Protein AF-A0A7Z7IKU0-F1 (afdb_monomer)

Foldseek 3Di:
DDDDDDDDDPPDPDDPPVVLVVCVVLQFFPDPPVVVVVQVVQAWLDKDTQWWKWKKWAWDDVPDHHNIDIDIFTYMWIDGLFWTWIWTGPDHPDTHGLDTGTPPDDQDAFWKWFQDQQGIKIKGQLCRQPVRIGGIIIMGGGDGDDVVSVVSHPDGMGHDRDHNVSVCVSVPHDDDDDD

Nearest PDB structures (foldseek):
  8j07-assembly1_3I  TM=2.594E-01  e=7.778E-01  Homo sapiens
  4ui9-assembly1_A  TM=3.344E-01  e=2.892E+00  Homo sapiens
  5a31-assembly1_A  TM=4.017E-01  e=2.892E+00  Homo sapiens
  8otz-assembly1_Y  TM=2.713E-01  e=2.083E+00  Bos taurus

Solvent-accessible surface area (backbone atoms only — not comparable to full-atom values): 10148 Å² total; per-residue (Å²): 135,88,79,91,88,84,81,80,84,77,76,80,90,74,76,72,65,64,64,47,56,62,30,58,78,64,49,37,16,57,71,53,68,70,62,47,63,64,39,55,84,48,42,70,69,42,81,43,58,55,24,45,25,46,36,37,39,30,35,37,42,87,97,49,74,37,96,65,45,78,46,82,42,27,11,26,42,36,34,36,77,48,32,43,38,33,33,46,24,90,51,67,91,47,65,44,79,70,40,79,46,49,75,84,53,76,77,40,55,52,33,40,37,41,56,47,58,63,21,40,41,34,40,27,49,41,38,68,53,35,82,81,26,40,45,41,40,37,38,35,37,52,40,84,42,57,66,73,48,68,69,66,46,96,65,50,68,46,30,41,70,63,60,58,51,57,58,34,49,74,78,66,40,93,53,81,76,85,131

Organism: NCBI:txid627089

Sequence (179 aa):
MLEQSGSPLRRGRYCAGMAVILRRILGIGKLPADMRAELEPEGILHLAEFVPVTFRFSGSVPGMAAKGNIRSYVGALVLTSQRVLGTLSTVPKVAGRAIDKRWDEPDEGPVKADLSASGLAVEVDVSQVDPGFSGRLSMHYKTAIPEAVLTTVPRRSLLLTVPREWVLRAVGVPAPRPA

Secondary structure (DSSP, 8-state):
--------------SSHHHHHHHHHTTTTPPPHHHHHHHSTT-EEEEEEEEEEEEEEEEEETTEEEEEEEEEEEEEEEEESSEEEEEEEEETTEEEEEEEEETTS---SSEEEEEETTEEEEEEEGGGT-TT-EEEEEEEEE-PPPHHHHHHSS-SEEEE---HHHHHHHHT---PPP-

Radius of gyration: 18.3 Å; Cα contacts (8 Å, |Δi|>4): 346; chains: 1; bounding box: 64×39×51 Å

Structure (mmCIF, N/CA/C/O backbone):
data_AF-A0A7Z7IKU0-F1
#
_entry.id   AF-A0A7Z7IKU0-F1
#
loop_
_atom_site.group_PDB
_atom_site.id
_atom_site.type_symbol
_atom_site.label_atom_id
_atom_site.label_alt_id
_atom_site.label_comp_id
_atom_sit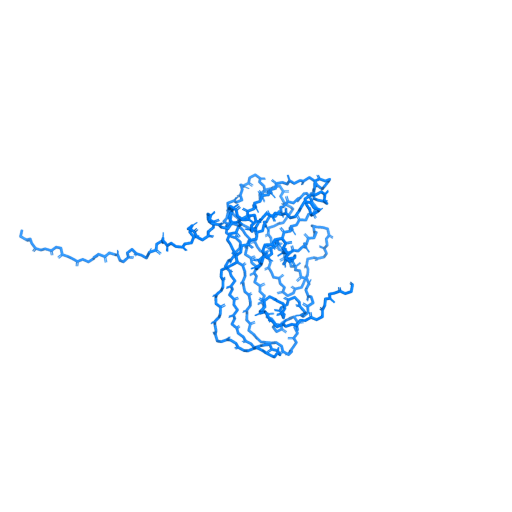e.label_asym_id
_atom_site.label_entity_id
_atom_site.label_seq_id
_atom_site.pdbx_PDB_ins_code
_atom_site.Cartn_x
_atom_site.Cartn_y
_atom_site.Cartn_z
_atom_site.occupancy
_atom_site.B_iso_or_equiv
_atom_site.auth_seq_id
_atom_site.auth_comp_id
_atom_site.auth_asym_id
_atom_site.auth_atom_id
_atom_site.pdbx_PDB_model_num
ATOM 1 N N . MET A 1 1 ? -46.640 -21.701 -30.409 1.00 37.16 1 MET A N 1
ATOM 2 C CA . MET A 1 1 ? -45.693 -22.177 -31.439 1.00 37.16 1 MET A CA 1
ATOM 3 C C . MET A 1 1 ? -44.502 -21.223 -31.366 1.00 37.16 1 MET A C 1
ATOM 5 O O . MET A 1 1 ? -44.712 -20.058 -31.658 1.00 37.16 1 MET A O 1
ATOM 9 N N . LEU A 1 2 ? -43.518 -21.541 -30.504 1.00 36.47 2 LEU A N 1
ATOM 10 C CA . LEU A 1 2 ? -42.149 -22.000 -30.869 1.00 36.47 2 LEU A CA 1
ATOM 11 C C . LEU A 1 2 ? -41.332 -20.836 -31.479 1.00 36.47 2 LEU A C 1
ATOM 13 O O . LEU A 1 2 ? -41.803 -20.256 -32.441 1.00 36.47 2 LEU A O 1
ATOM 17 N N . GLU A 1 3 ? -40.160 -20.378 -31.028 1.00 33.25 3 GLU A N 1
ATOM 18 C CA . GLU A 1 3 ? -39.129 -20.751 -30.039 1.00 33.25 3 GLU A CA 1
ATOM 19 C C . GLU A 1 3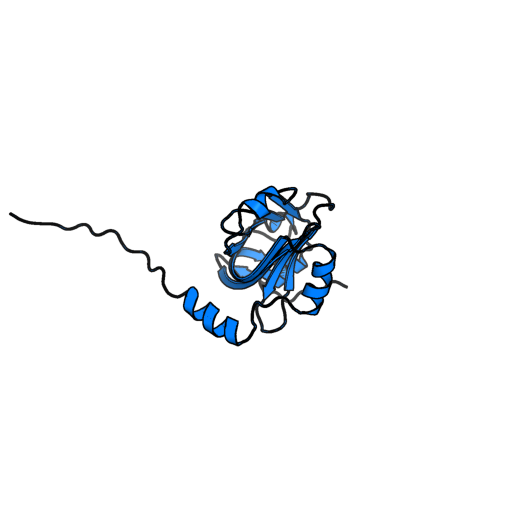 ? -38.330 -19.462 -29.724 1.00 33.25 3 GLU A C 1
ATOM 21 O O . GLU A 1 3 ? -38.155 -18.613 -30.592 1.00 33.25 3 GLU A O 1
ATOM 26 N N . GLN A 1 4 ? -38.028 -19.140 -28.464 1.00 40.84 4 GLN A N 1
ATOM 27 C CA . GLN A 1 4 ? -36.700 -19.265 -27.827 1.00 40.84 4 GLN A CA 1
ATOM 28 C C . GLN A 1 4 ? -35.462 -19.159 -28.743 1.00 40.84 4 GLN A C 1
ATOM 30 O O . GLN A 1 4 ? -35.256 -20.006 -29.598 1.00 40.84 4 GLN A O 1
ATOM 35 N N . SER A 1 5 ? -34.554 -18.217 -28.450 1.00 36.66 5 SER A N 1
ATOM 36 C CA . SER A 1 5 ? -33.160 -18.514 -28.047 1.00 36.66 5 SER A CA 1
ATOM 37 C C . SER A 1 5 ? -32.298 -17.243 -28.071 1.00 36.66 5 SER A C 1
ATOM 39 O O . SER A 1 5 ? -32.208 -16.550 -29.079 1.00 36.66 5 SER A O 1
ATOM 41 N N . GLY A 1 6 ? -31.656 -16.932 -26.944 1.00 31.70 6 GLY A N 1
ATOM 42 C CA . GLY A 1 6 ? -30.783 -15.765 -26.798 1.00 31.70 6 GLY A CA 1
ATOM 43 C C . GLY A 1 6 ? -30.192 -15.646 -25.396 1.00 31.70 6 GLY A C 1
ATOM 44 O O . GLY A 1 6 ? -30.344 -14.628 -24.730 1.00 31.70 6 GLY A O 1
ATOM 45 N N . SER A 1 7 ? -29.584 -16.732 -24.920 1.00 38.12 7 SER A N 1
ATOM 46 C CA . SER A 1 7 ? -28.944 -16.877 -23.609 1.00 38.12 7 SER A CA 1
ATOM 47 C C . SER A 1 7 ? -27.893 -15.790 -23.316 1.00 38.12 7 SER A C 1
ATOM 49 O O . SER A 1 7 ? -26.980 -15.603 -24.122 1.00 38.12 7 SER A O 1
ATOM 51 N N . PRO A 1 8 ? -27.900 -15.140 -22.136 1.00 37.41 8 PRO A N 1
ATOM 52 C CA . PRO A 1 8 ? -26.772 -14.327 -21.706 1.00 37.41 8 PRO A CA 1
ATOM 53 C C . PRO A 1 8 ? -25.637 -15.221 -21.190 1.00 37.41 8 PRO A C 1
ATOM 55 O O . PRO A 1 8 ? -25.796 -16.009 -20.253 1.00 37.41 8 PRO A O 1
ATOM 58 N N . LEU A 1 9 ? -24.466 -15.065 -21.811 1.00 39.09 9 LEU A N 1
ATOM 59 C CA . LEU A 1 9 ? -23.183 -15.623 -21.389 1.00 39.09 9 LEU A CA 1
ATOM 60 C C . LEU A 1 9 ? -22.934 -15.360 -19.895 1.00 39.09 9 LEU A C 1
ATOM 62 O O . LEU A 1 9 ? -22.520 -14.275 -19.481 1.00 39.09 9 LEU A O 1
ATOM 66 N N . ARG A 1 10 ? -23.129 -16.402 -19.080 1.00 36.59 10 ARG A N 1
ATOM 67 C CA . ARG A 1 10 ? -22.587 -16.505 -17.724 1.00 36.59 10 ARG A CA 1
ATOM 68 C C . ARG A 1 10 ? -21.061 -16.474 -17.813 1.00 36.59 10 ARG A C 1
ATOM 70 O O . ARG A 1 10 ? -20.423 -17.492 -18.067 1.00 36.59 10 ARG A O 1
ATOM 77 N N . ARG A 1 11 ? -20.459 -15.303 -17.584 1.00 40.25 11 ARG A N 1
ATOM 78 C CA . ARG A 1 11 ? -19.017 -15.182 -17.333 1.00 40.25 11 ARG A CA 1
ATOM 79 C C . ARG A 1 11 ? -18.679 -15.974 -16.071 1.00 40.25 11 ARG A C 1
ATOM 81 O O . ARG A 1 11 ? -19.115 -15.628 -14.974 1.00 40.25 11 ARG A O 1
ATOM 88 N N . GLY A 1 12 ? -17.925 -17.053 -16.271 1.00 34.03 12 GLY A N 1
ATOM 89 C CA . GLY A 1 12 ? -17.459 -17.978 -15.250 1.00 34.03 12 GLY A CA 1
ATOM 90 C C . GLY A 1 12 ? -16.826 -17.253 -14.070 1.00 34.03 12 GLY A C 1
ATOM 91 O O . GLY A 1 12 ? -15.745 -16.680 -14.159 1.00 34.03 12 GLY A O 1
ATOM 92 N N . ARG A 1 13 ? -17.532 -17.310 -12.945 1.00 46.91 13 ARG A N 1
ATOM 93 C CA . ARG A 1 13 ? -17.092 -16.878 -11.625 1.00 46.91 13 ARG A CA 1
ATOM 94 C C . ARG A 1 13 ? -16.541 -18.098 -10.887 1.00 46.91 13 ARG A C 1
ATOM 96 O O . ARG A 1 13 ? -17.054 -18.466 -9.844 1.00 46.91 13 ARG A O 1
ATOM 103 N N . TYR A 1 14 ? -15.544 -18.773 -11.456 1.00 45.03 14 TYR A N 1
ATOM 104 C CA . TYR A 1 14 ? -14.947 -19.966 -10.852 1.00 45.03 14 TYR A CA 1
ATOM 105 C C . TYR A 1 14 ? -13.425 -19.942 -11.056 1.00 45.03 14 TYR A C 1
ATOM 107 O O . TYR A 1 14 ? -12.949 -19.512 -12.100 1.00 45.03 14 TYR A O 1
ATOM 115 N N . CYS A 1 15 ? -12.691 -20.359 -10.016 1.00 36.62 15 CYS A N 1
ATOM 116 C CA . CYS A 1 15 ? -11.222 -20.436 -9.878 1.00 36.62 15 CYS A CA 1
ATOM 117 C C . CYS A 1 15 ? -10.434 -19.261 -9.256 1.00 36.62 15 CYS A C 1
ATOM 119 O O . CYS A 1 15 ? -9.210 -19.321 -9.244 1.00 36.62 15 CYS A O 1
ATOM 121 N N . ALA A 1 16 ? -11.063 -18.272 -8.609 1.00 43.62 16 ALA A N 1
ATOM 122 C CA . ALA A 1 16 ? -10.335 -17.433 -7.633 1.00 43.62 16 ALA A CA 1
ATOM 123 C C . ALA A 1 16 ? -10.371 -18.017 -6.202 1.00 43.62 16 ALA A C 1
ATOM 125 O O . ALA A 1 16 ? -9.417 -17.865 -5.447 1.00 43.62 16 ALA A O 1
ATOM 126 N N . GLY A 1 17 ? -11.447 -18.725 -5.830 1.00 42.38 17 GLY A N 1
ATOM 127 C CA . GLY A 1 17 ? -11.655 -19.223 -4.461 1.00 42.38 17 GLY A CA 1
ATOM 128 C C . GLY A 1 17 ? -10.802 -20.439 -4.070 1.00 42.38 17 GLY A C 1
ATOM 129 O O . GLY A 1 17 ? -10.286 -20.489 -2.958 1.00 42.38 17 GLY A O 1
ATOM 130 N N . MET A 1 18 ? -10.587 -21.397 -4.979 1.00 40.03 18 MET A N 1
ATOM 131 C CA . MET A 1 18 ? -9.836 -22.632 -4.673 1.00 40.03 18 MET A CA 1
ATOM 132 C C . MET A 1 18 ? -8.345 -22.374 -4.399 1.00 40.03 18 MET A C 1
ATOM 134 O O . MET A 1 18 ? -7.769 -22.982 -3.500 1.00 40.03 18 MET A O 1
ATOM 138 N N . ALA A 1 19 ? -7.731 -21.418 -5.106 1.00 49.03 19 ALA A N 1
ATOM 139 C CA . ALA A 1 19 ? -6.335 -21.038 -4.879 1.00 49.03 19 ALA A CA 1
ATOM 140 C C . ALA A 1 19 ? -6.117 -20.353 -3.516 1.00 49.03 19 ALA A C 1
ATOM 142 O O . ALA A 1 19 ? -5.032 -20.447 -2.949 1.00 49.03 19 ALA A O 1
ATOM 143 N N . VAL A 1 20 ? -7.141 -19.688 -2.968 1.00 49.44 20 VAL A N 1
ATOM 144 C CA . VAL A 1 20 ? -7.077 -19.028 -1.652 1.00 49.44 20 VAL A CA 1
ATOM 145 C C . VAL A 1 20 ? -7.209 -20.048 -0.518 1.00 49.44 20 VAL A C 1
ATOM 147 O O . VAL A 1 20 ? -6.509 -19.930 0.483 1.00 49.44 20 VAL A O 1
ATOM 150 N N . ILE A 1 21 ? -8.028 -21.092 -0.683 1.00 51.28 21 ILE A N 1
ATOM 151 C CA . ILE A 1 21 ? -8.231 -22.129 0.345 1.00 51.28 21 ILE A CA 1
ATOM 152 C C . ILE A 1 21 ? -6.945 -22.941 0.585 1.00 51.28 21 ILE A C 1
ATOM 154 O O . ILE A 1 21 ? -6.555 -23.125 1.736 1.00 51.28 21 ILE A O 1
ATOM 158 N N . LEU A 1 22 ? -6.223 -23.341 -0.472 1.00 49.94 22 LEU A N 1
ATOM 159 C CA . LEU A 1 22 ? -4.949 -24.068 -0.329 1.00 49.94 22 LEU A CA 1
ATOM 160 C C . LEU A 1 22 ? -3.849 -23.194 0.314 1.00 49.94 22 LEU A C 1
ATOM 162 O O . LEU A 1 22 ? -3.057 -23.662 1.127 1.00 49.94 22 LEU A O 1
ATOM 166 N N . ARG A 1 23 ? -3.825 -21.894 -0.010 1.00 51.50 23 ARG A N 1
ATOM 167 C CA . ARG A 1 23 ? -2.856 -20.916 0.523 1.00 51.50 23 ARG A CA 1
ATOM 168 C C . ARG A 1 23 ? -3.135 -20.525 1.976 1.00 51.50 23 ARG A C 1
ATOM 170 O O . ARG A 1 23 ? -2.194 -20.281 2.729 1.00 51.50 23 ARG A O 1
ATOM 177 N N . ARG A 1 24 ? -4.408 -20.538 2.381 1.00 50.00 24 ARG A N 1
ATOM 178 C CA . ARG A 1 24 ? -4.863 -20.323 3.760 1.00 50.00 24 ARG A CA 1
ATOM 179 C C . ARG A 1 24 ? -4.418 -21.439 4.708 1.00 50.00 24 ARG A C 1
ATOM 181 O O . ARG A 1 24 ? -4.072 -21.147 5.846 1.00 50.00 24 ARG A O 1
ATOM 188 N N . ILE A 1 25 ? -4.321 -22.678 4.218 1.00 50.62 25 ILE A N 1
ATOM 189 C CA . ILE A 1 25 ? -3.756 -23.815 4.969 1.00 50.62 25 ILE A CA 1
ATOM 190 C C . ILE A 1 25 ? -2.228 -23.671 5.148 1.00 50.62 25 ILE A C 1
ATOM 192 O O . ILE A 1 25 ? -1.686 -24.094 6.162 1.00 50.62 25 ILE A O 1
ATOM 196 N N . LEU A 1 26 ? -1.536 -23.003 4.217 1.00 48.62 26 LEU A N 1
ATOM 197 C CA . LEU A 1 26 ? -0.081 -22.769 4.259 1.00 48.62 26 LEU A CA 1
ATOM 198 C C . LEU A 1 26 ? 0.335 -21.439 4.926 1.00 48.62 26 LEU A C 1
ATOM 200 O O . LEU A 1 26 ? 1.520 -21.108 4.948 1.00 48.62 26 LEU A O 1
ATOM 204 N N . GLY A 1 27 ? -0.612 -20.647 5.445 1.00 53.41 27 GLY A N 1
ATOM 205 C CA . GLY A 1 27 ? -0.329 -19.348 6.076 1.00 53.41 27 GLY A CA 1
ATOM 206 C C . GLY A 1 27 ? 0.120 -18.238 5.110 1.00 53.41 27 GLY A C 1
ATOM 207 O O . GLY A 1 27 ? 0.630 -17.208 5.546 1.00 53.41 27 GLY A O 1
ATOM 208 N N . ILE A 1 28 ? -0.061 -18.418 3.799 1.00 51.84 28 ILE A N 1
ATOM 209 C CA . ILE A 1 28 ? 0.346 -17.453 2.767 1.00 51.84 28 ILE A CA 1
ATOM 210 C C . ILE A 1 28 ? -0.722 -16.360 2.663 1.00 51.84 28 ILE A C 1
ATOM 212 O O . ILE A 1 28 ? -1.787 -16.602 2.100 1.00 51.84 28 ILE A O 1
ATOM 216 N N . GLY A 1 29 ? -0.436 -15.168 3.193 1.00 51.22 29 GLY A N 1
ATOM 217 C CA . GLY A 1 29 ? -1.395 -14.059 3.306 1.00 51.22 29 GLY A CA 1
ATOM 218 C C . GLY A 1 29 ? -1.772 -13.695 4.743 1.00 51.22 29 GLY A C 1
ATOM 219 O O . GLY A 1 29 ? -2.552 -12.765 4.937 1.00 51.22 29 GLY A O 1
ATOM 220 N N . LYS A 1 30 ? -1.219 -14.408 5.734 1.00 62.38 30 LYS A N 1
ATOM 221 C CA . LYS A 1 30 ? -1.271 -14.014 7.142 1.00 62.38 30 LYS A CA 1
ATOM 222 C C . LYS A 1 30 ? -0.326 -12.834 7.371 1.00 62.38 30 LYS A C 1
ATOM 224 O O . LYS A 1 30 ? 0.793 -12.837 6.851 1.00 62.38 30 LYS A O 1
ATOM 229 N N . LEU A 1 31 ? -0.757 -11.846 8.144 1.00 60.81 31 LEU A N 1
ATOM 230 C CA . LEU A 1 31 ? 0.118 -10.776 8.597 1.00 60.81 31 LEU A CA 1
ATOM 231 C C . LEU A 1 31 ? 1.199 -11.387 9.517 1.00 60.81 31 LEU A C 1
ATOM 233 O O . LEU A 1 31 ? 0.850 -12.135 10.438 1.00 60.81 31 LEU A O 1
ATOM 237 N N . PRO A 1 32 ? 2.502 -11.128 9.283 1.00 69.81 32 PRO A N 1
ATOM 238 C CA . PRO A 1 32 ? 3.561 -11.598 10.174 1.00 69.81 32 PRO A CA 1
ATOM 239 C C . PRO A 1 32 ? 3.321 -11.140 11.618 1.00 69.81 32 PRO A C 1
ATOM 241 O O . PRO A 1 32 ? 2.857 -10.021 11.834 1.00 69.81 32 PRO A O 1
ATOM 244 N N . ALA A 1 33 ? 3.641 -11.990 12.601 1.00 70.44 33 ALA A N 1
ATOM 245 C CA . ALA A 1 33 ? 3.379 -11.706 14.016 1.00 70.44 33 ALA A CA 1
ATOM 246 C C . ALA A 1 33 ? 4.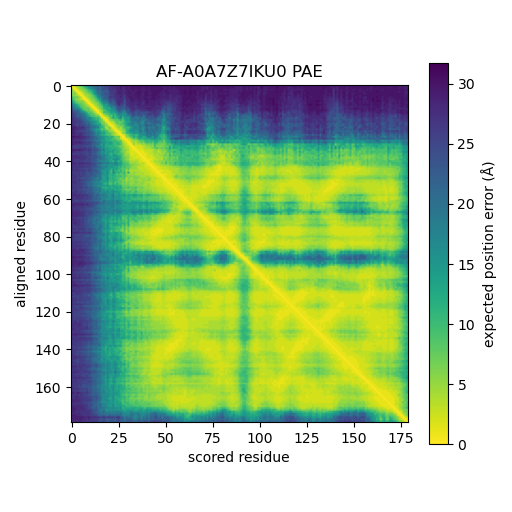040 -10.398 14.479 1.00 70.44 33 ALA A C 1
ATOM 248 O O . ALA A 1 33 ? 3.405 -9.615 15.176 1.00 70.44 33 ALA A O 1
ATOM 249 N N . ASP A 1 34 ? 5.251 -10.118 13.999 1.00 69.88 34 ASP A N 1
ATOM 250 C CA . ASP A 1 34 ? 5.985 -8.894 14.329 1.00 69.88 34 ASP A CA 1
ATOM 251 C C . ASP A 1 34 ? 5.273 -7.640 13.793 1.00 69.88 34 ASP A C 1
ATOM 253 O O . ASP A 1 34 ? 5.122 -6.654 14.506 1.00 69.88 34 ASP A O 1
ATOM 257 N N . MET A 1 35 ? 4.737 -7.701 12.563 1.00 74.75 35 MET A N 1
ATOM 258 C CA . MET A 1 35 ? 3.931 -6.606 11.999 1.00 74.75 35 MET A CA 1
ATOM 259 C C . MET A 1 35 ? 2.601 -6.450 12.735 1.00 74.75 35 MET A C 1
ATOM 261 O O . MET A 1 35 ? 2.104 -5.340 12.874 1.00 74.75 35 MET A O 1
ATOM 265 N N . ARG A 1 36 ? 2.003 -7.548 13.209 1.00 72.38 36 ARG A N 1
ATOM 266 C CA . ARG A 1 36 ? 0.784 -7.479 14.018 1.00 72.38 36 ARG A CA 1
ATOM 267 C C . ARG A 1 36 ? 1.050 -6.793 15.358 1.00 72.38 36 ARG A C 1
ATOM 269 O O . ARG A 1 36 ? 0.279 -5.914 15.722 1.00 72.38 36 ARG A O 1
ATOM 276 N N . ALA A 1 37 ? 2.140 -7.150 16.033 1.00 76.62 37 ALA A N 1
ATOM 2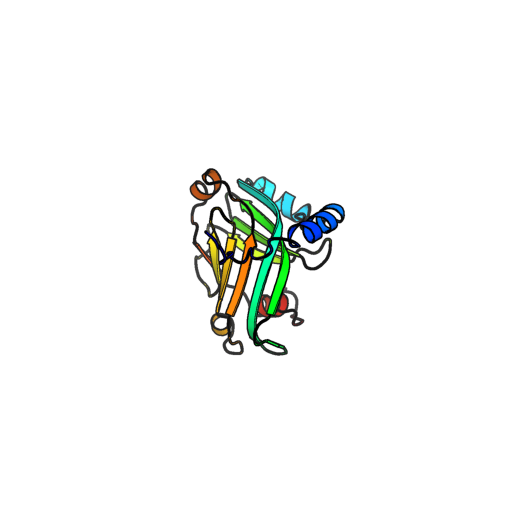77 C CA . ALA A 1 37 ? 2.536 -6.547 17.303 1.00 76.62 37 ALA A CA 1
ATOM 278 C C . ALA A 1 37 ? 2.841 -5.043 17.172 1.00 76.62 37 ALA A C 1
ATOM 280 O O . ALA A 1 37 ? 2.584 -4.290 18.103 1.00 76.62 37 ALA A O 1
ATOM 281 N N . GLU A 1 38 ? 3.332 -4.592 16.012 1.00 77.31 38 GLU A N 1
ATOM 282 C CA . GLU A 1 38 ? 3.517 -3.165 15.701 1.00 77.31 38 GLU A CA 1
ATOM 283 C C . GLU A 1 38 ? 2.177 -2.417 15.561 1.00 77.31 38 GLU A C 1
ATOM 285 O O . GLU A 1 38 ? 2.067 -1.264 15.965 1.00 77.31 38 GLU A O 1
ATOM 290 N N . LEU A 1 39 ? 1.144 -3.074 15.020 1.00 81.75 39 LEU A N 1
ATOM 291 C CA . LEU A 1 39 ? -0.165 -2.470 14.729 1.00 81.75 39 LEU A CA 1
ATOM 292 C C . LEU A 1 39 ? -1.157 -2.552 15.896 1.00 81.75 39 LEU A C 1
ATOM 294 O O . LEU A 1 39 ? -2.075 -1.740 15.977 1.00 81.75 39 LEU A O 1
ATOM 298 N N . GLU A 1 40 ? -1.010 -3.530 16.790 1.00 78.31 40 GLU A N 1
ATOM 299 C CA . GLU A 1 40 ? -1.850 -3.666 17.985 1.00 78.31 40 GLU A CA 1
ATOM 300 C C . GLU A 1 40 ? -1.887 -2.404 18.870 1.00 78.31 40 GLU A C 1
ATOM 302 O O . GLU A 1 40 ? -2.999 -1.975 19.194 1.00 78.31 40 GLU A O 1
ATOM 307 N N . PRO A 1 41 ? -0.759 -1.745 19.212 1.00 83.88 41 PRO A N 1
ATOM 308 C CA . PRO A 1 41 ? -0.794 -0.502 19.986 1.00 83.88 41 PRO A CA 1
ATOM 309 C C . PRO A 1 41 ? -1.400 0.682 19.217 1.00 83.88 41 PRO A C 1
ATOM 311 O O . PRO A 1 41 ? -1.858 1.636 19.839 1.00 83.88 41 PRO A O 1
ATOM 314 N N . GLU A 1 42 ? -1.451 0.633 17.882 1.00 83.38 42 GLU A N 1
ATOM 315 C CA . GLU A 1 42 ? -2.087 1.672 17.060 1.00 83.38 42 GLU A CA 1
ATOM 316 C C . GLU A 1 42 ? -3.619 1.563 17.038 1.00 83.38 42 GLU A C 1
ATOM 318 O O . GLU A 1 42 ? -4.290 2.457 16.525 1.00 83.38 42 GLU A O 1
ATOM 323 N N . GLY A 1 43 ? -4.198 0.471 17.543 1.00 84.81 43 GLY A N 1
ATOM 324 C CA . GLY A 1 43 ? -5.634 0.213 17.466 1.00 84.81 43 GLY A CA 1
ATOM 325 C C . GLY A 1 43 ? -6.068 -0.199 16.058 1.00 84.81 43 GLY A C 1
ATOM 326 O O . GLY A 1 43 ? -6.332 0.632 15.185 1.00 84.81 43 GLY A O 1
ATOM 327 N N . ILE A 1 44 ? -6.172 -1.510 15.840 1.00 87.81 44 ILE A N 1
ATOM 328 C CA . ILE A 1 44 ? -6.616 -2.093 14.570 1.00 87.81 44 ILE A CA 1
ATOM 329 C C . ILE A 1 44 ? -8.127 -1.880 14.405 1.00 87.81 44 ILE A C 1
ATOM 331 O O . ILE A 1 44 ? -8.929 -2.438 15.151 1.00 87.81 44 ILE A O 1
ATOM 335 N N . LEU A 1 45 ? -8.513 -1.117 13.383 1.00 89.38 45 LEU A N 1
ATOM 336 C CA . LEU A 1 45 ? -9.908 -0.881 12.995 1.00 89.38 45 LEU A CA 1
ATOM 337 C C . LEU A 1 45 ? -10.423 -1.978 12.057 1.00 89.38 45 LEU A C 1
ATOM 339 O O . LEU A 1 45 ? -11.590 -2.361 12.100 1.00 89.38 45 LEU A O 1
ATOM 343 N N . HIS A 1 46 ? -9.549 -2.484 11.188 1.00 89.00 46 HIS A N 1
ATOM 344 C CA . HIS A 1 46 ? -9.854 -3.573 10.270 1.00 89.00 46 HIS A CA 1
ATOM 345 C C . HIS A 1 46 ? -8.598 -4.380 9.976 1.00 89.00 46 HIS A C 1
ATOM 347 O O . HIS A 1 46 ? -7.559 -3.816 9.646 1.00 89.00 46 HIS A O 1
ATOM 353 N N . LEU A 1 47 ? -8.713 -5.703 10.051 1.00 88.81 47 LEU A N 1
ATOM 354 C CA . LEU A 1 47 ? -7.682 -6.645 9.639 1.00 88.81 47 LEU A CA 1
ATOM 355 C C . LEU A 1 47 ? -8.321 -7.679 8.720 1.00 88.81 47 LEU A C 1
ATOM 357 O O . LEU A 1 47 ? -9.169 -8.462 9.146 1.00 88.81 47 LEU A O 1
ATOM 361 N N . ALA A 1 48 ? -7.887 -7.689 7.467 1.00 87.00 48 ALA A N 1
ATOM 362 C CA . ALA A 1 48 ? -8.222 -8.718 6.504 1.00 87.00 48 ALA A CA 1
ATOM 363 C C . ALA A 1 48 ? -6.943 -9.434 6.077 1.00 87.00 48 ALA A C 1
ATOM 365 O O . ALA A 1 48 ? -6.030 -8.836 5.511 1.00 87.00 48 ALA A O 1
ATOM 366 N N . GLU A 1 49 ? -6.889 -10.733 6.338 1.00 85.44 49 GLU A N 1
ATOM 367 C CA . GLU A 1 49 ? -5.803 -11.617 5.919 1.00 85.44 49 GLU A CA 1
ATOM 368 C C . GLU A 1 49 ? -6.261 -12.469 4.733 1.00 85.44 49 GLU A C 1
ATOM 370 O O . GLU A 1 49 ? -7.459 -12.665 4.516 1.00 85.44 49 GLU A O 1
ATOM 375 N N . PHE A 1 50 ? -5.310 -13.006 3.968 1.00 80.94 50 PHE A N 1
ATOM 376 C CA . PHE A 1 50 ? -5.592 -13.816 2.774 1.00 80.94 50 PHE A CA 1
ATOM 377 C C . PHE A 1 50 ? -6.385 -13.065 1.692 1.00 80.94 50 PHE A C 1
ATOM 379 O O . PHE A 1 50 ? -7.144 -13.664 0.926 1.00 80.94 50 PHE A O 1
ATOM 386 N N . VAL A 1 51 ? -6.185 -11.751 1.605 1.00 87.31 51 VAL A N 1
ATOM 387 C CA . VAL A 1 51 ? -6.867 -10.864 0.665 1.00 87.31 51 VAL A CA 1
ATOM 388 C C . VAL A 1 51 ? -6.354 -11.130 -0.751 1.00 87.31 51 VAL A C 1
ATOM 390 O O . VAL A 1 51 ? -5.153 -10.991 -0.999 1.00 87.31 51 VAL A O 1
ATOM 393 N N . PRO A 1 52 ? -7.220 -11.492 -1.714 1.00 88.69 52 PRO A N 1
ATOM 394 C CA . PRO A 1 52 ? -6.835 -11.590 -3.113 1.00 88.69 52 PRO A CA 1
ATOM 395 C C . PRO A 1 52 ? -6.442 -10.213 -3.646 1.00 88.69 52 PRO A C 1
ATOM 397 O O . PRO A 1 52 ? -7.243 -9.278 -3.607 1.00 88.69 52 PRO A O 1
ATOM 400 N N . VAL A 1 53 ? -5.236 -10.103 -4.200 1.00 89.62 53 VAL A N 1
ATOM 401 C CA . VAL A 1 53 ? -4.745 -8.863 -4.808 1.00 89.62 53 VAL A CA 1
ATOM 402 C C . VAL A 1 53 ? -4.615 -9.064 -6.310 1.00 89.62 53 VAL A C 1
ATOM 404 O O . VAL A 1 53 ? -3.830 -9.887 -6.780 1.00 89.62 53 VAL A O 1
ATOM 407 N N . THR A 1 54 ? -5.414 -8.331 -7.083 1.00 91.69 54 THR A N 1
ATOM 408 C CA . THR A 1 54 ? -5.279 -8.306 -8.545 1.00 91.69 54 THR A CA 1
ATOM 409 C C . THR A 1 54 ? -4.261 -7.248 -8.918 1.00 91.69 54 THR A C 1
ATOM 411 O O . THR A 1 54 ? -4.540 -6.064 -8.774 1.00 91.69 54 THR A O 1
ATOM 414 N N . PHE A 1 55 ? -3.102 -7.680 -9.393 1.00 90.31 55 PHE A N 1
ATOM 415 C CA . PHE A 1 55 ? -2.043 -6.812 -9.881 1.00 90.31 55 PHE A CA 1
ATOM 416 C C . PHE A 1 55 ? -2.104 -6.741 -11.399 1.00 90.31 55 PHE A C 1
ATOM 418 O O . PHE A 1 55 ? -2.199 -7.771 -12.069 1.00 90.31 55 PHE A O 1
ATOM 425 N N . ARG A 1 56 ? -2.028 -5.537 -11.951 1.00 92.31 56 ARG A N 1
ATOM 426 C CA . ARG A 1 56 ? -1.958 -5.305 -13.387 1.00 92.31 56 ARG A CA 1
ATOM 427 C C . ARG A 1 56 ? -0.874 -4.285 -13.676 1.00 92.31 56 ARG A C 1
ATOM 429 O O . ARG A 1 56 ? -0.901 -3.184 -13.141 1.00 92.31 56 ARG A O 1
ATOM 436 N N . PHE A 1 57 ? 0.023 -4.649 -14.578 1.00 91.31 57 PHE A N 1
ATOM 437 C CA . PHE A 1 57 ? 1.053 -3.771 -15.105 1.00 91.31 57 PHE A CA 1
ATOM 438 C C . PHE A 1 57 ? 1.012 -3.779 -16.631 1.00 91.31 57 PHE A C 1
ATOM 440 O O . PHE A 1 57 ? 0.900 -4.836 -17.255 1.00 91.31 57 PHE A O 1
ATOM 447 N N . SER A 1 58 ? 1.110 -2.604 -17.232 1.00 91.88 58 SER A N 1
ATOM 448 C CA . SER A 1 58 ? 1.284 -2.429 -18.672 1.00 91.88 58 SER A CA 1
ATOM 449 C C . SER A 1 58 ? 2.214 -1.251 -18.887 1.00 91.88 58 SER A C 1
ATOM 451 O O . SER A 1 58 ? 1.874 -0.144 -18.471 1.00 91.88 58 SER A O 1
ATOM 453 N N . GLY A 1 59 ? 3.369 -1.475 -19.502 1.00 91.62 59 GLY A N 1
ATOM 454 C CA . GLY A 1 59 ? 4.404 -0.458 -19.581 1.00 91.62 59 GLY A CA 1
ATOM 455 C C . GLY A 1 59 ? 5.804 -1.005 -19.817 1.00 91.62 59 GLY A C 1
ATOM 456 O O . GLY A 1 59 ? 5.991 -2.192 -20.094 1.00 91.62 59 GLY A O 1
ATOM 457 N N . SER A 1 60 ? 6.785 -0.122 -19.677 1.00 91.75 60 SER A N 1
ATOM 458 C CA . SER A 1 60 ? 8.206 -0.435 -19.758 1.00 91.75 60 SER A CA 1
ATOM 459 C C . SER A 1 60 ? 8.943 0.154 -18.564 1.00 91.75 60 SER A C 1
ATOM 461 O O . SER A 1 60 ? 8.774 1.326 -18.237 1.00 91.75 60 SER A O 1
ATOM 463 N N . VAL A 1 61 ? 9.784 -0.666 -17.946 1.00 88.75 61 VAL A N 1
ATOM 464 C CA . VAL A 1 61 ? 10.773 -0.284 -16.937 1.00 88.75 61 VAL A CA 1
ATOM 465 C C . VAL A 1 61 ? 12.137 -0.872 -17.332 1.00 88.75 61 VAL A C 1
ATOM 467 O O . VAL A 1 61 ? 12.194 -1.817 -18.127 1.00 88.75 61 VAL A O 1
ATOM 470 N N . PRO A 1 62 ? 13.259 -0.369 -16.797 1.00 86.56 62 PRO A N 1
ATOM 471 C CA . PRO A 1 62 ? 14.569 -0.967 -17.012 1.00 86.56 62 PRO A CA 1
ATOM 472 C C . PRO A 1 62 ? 14.560 -2.468 -16.694 1.00 86.56 62 PRO A C 1
ATOM 474 O O . PRO A 1 62 ? 14.199 -2.885 -15.596 1.00 86.56 62 PRO A O 1
ATOM 477 N N . GLY A 1 63 ? 14.930 -3.287 -17.681 1.00 83.44 63 GLY A N 1
ATOM 478 C CA . GLY A 1 63 ? 14.964 -4.747 -17.556 1.00 83.44 63 GLY A CA 1
ATOM 479 C C . GLY A 1 63 ? 13.625 -5.468 -17.757 1.00 83.44 63 GLY A C 1
ATOM 480 O O . GLY A 1 63 ? 13.613 -6.697 -17.739 1.00 83.44 63 GLY A O 1
ATOM 481 N N . MET A 1 64 ? 12.505 -4.764 -17.978 1.00 83.00 64 MET A N 1
ATOM 482 C CA . MET A 1 64 ? 11.212 -5.405 -18.246 1.00 83.00 64 MET A CA 1
ATOM 483 C C . MET A 1 64 ? 10.244 -4.507 -19.027 1.00 83.00 64 MET A C 1
ATOM 485 O O . MET A 1 64 ? 9.879 -3.425 -18.581 1.00 83.00 64 MET A O 1
ATOM 489 N N . ALA A 1 65 ? 9.716 -5.014 -20.140 1.00 88.31 65 ALA A N 1
ATOM 490 C CA . ALA A 1 65 ? 8.590 -4.408 -20.844 1.00 88.31 65 ALA A CA 1
ATOM 491 C C . ALA A 1 65 ? 7.432 -5.405 -20.955 1.00 88.31 65 ALA A C 1
ATOM 493 O O . ALA A 1 65 ? 7.632 -6.582 -21.253 1.00 88.31 65 ALA A O 1
ATOM 494 N N . ALA A 1 66 ? 6.206 -4.938 -20.724 1.00 86.44 66 ALA A N 1
ATOM 495 C CA . ALA A 1 66 ? 5.003 -5.753 -20.798 1.00 86.44 66 ALA A CA 1
ATOM 496 C C . ALA A 1 66 ? 3.854 -4.969 -21.438 1.00 86.44 66 ALA A C 1
ATOM 498 O O . ALA A 1 66 ? 3.430 -3.937 -20.927 1.00 86.44 66 ALA A O 1
ATOM 499 N N . LYS A 1 67 ? 3.273 -5.506 -22.518 1.00 81.69 67 LYS A N 1
ATOM 500 C CA . LYS A 1 67 ? 2.063 -4.933 -23.145 1.00 81.69 67 LYS A CA 1
ATOM 501 C C . LYS A 1 67 ? 0.798 -5.116 -22.292 1.00 81.69 67 LYS A C 1
ATOM 503 O O . LYS A 1 67 ? -0.198 -4.438 -22.505 1.00 81.69 67 LYS A O 1
ATOM 508 N N . GLY A 1 68 ? 0.852 -6.011 -21.310 1.00 80.62 68 GLY A N 1
ATOM 509 C CA . GLY A 1 68 ? -0.204 -6.261 -20.339 1.00 80.62 68 GLY A CA 1
ATOM 510 C C . GLY A 1 68 ? 0.121 -7.512 -19.536 1.00 80.62 68 GLY A C 1
ATOM 511 O O . GLY A 1 68 ? 0.265 -8.596 -20.092 1.00 80.62 68 GLY A O 1
ATOM 512 N N . ASN A 1 69 ? 0.271 -7.358 -18.228 1.00 82.38 69 ASN A N 1
ATOM 513 C CA . ASN A 1 69 ? 0.630 -8.423 -17.306 1.00 82.38 69 ASN A CA 1
ATOM 514 C C . ASN A 1 69 ? -0.322 -8.364 -16.117 1.00 82.38 69 ASN A C 1
ATOM 516 O O . ASN A 1 69 ? -0.307 -7.401 -15.352 1.00 82.38 69 ASN A O 1
ATOM 520 N N . ILE A 1 70 ? -1.179 -9.375 -15.996 1.00 86.50 70 ILE A N 1
ATOM 521 C CA . ILE 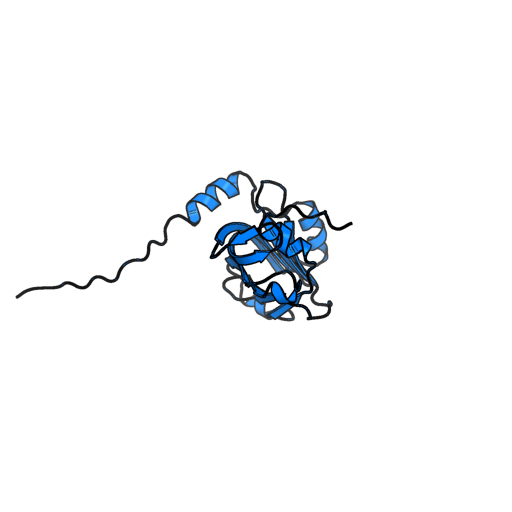A 1 70 ? -2.115 -9.507 -14.884 1.00 86.50 70 ILE A CA 1
ATOM 522 C 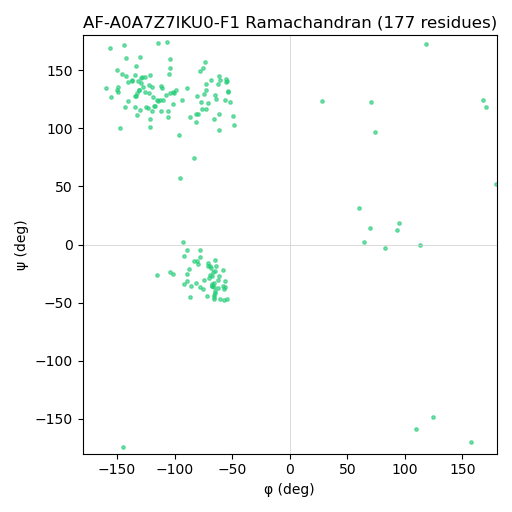C . ILE A 1 70 ? -1.652 -10.678 -14.027 1.00 86.50 70 ILE A C 1
ATOM 524 O O . ILE A 1 70 ? -1.520 -11.799 -14.515 1.00 86.50 70 ILE A O 1
ATOM 528 N N . ARG A 1 71 ? -1.431 -10.418 -12.740 1.00 83.88 71 ARG A N 1
ATOM 529 C CA . ARG A 1 71 ? -1.021 -11.415 -11.751 1.00 83.88 71 ARG A CA 1
ATOM 530 C C . ARG A 1 71 ? -1.990 -11.402 -10.579 1.00 83.88 71 ARG A C 1
ATOM 532 O O . ARG A 1 71 ? -2.502 -10.355 -10.187 1.00 83.88 71 ARG A O 1
ATOM 539 N N . SER A 1 72 ? -2.243 -12.579 -10.019 1.00 80.62 72 SER A N 1
ATOM 540 C CA . SER A 1 72 ? -3.035 -12.713 -8.800 1.00 80.62 72 SER A CA 1
ATOM 541 C C . SER A 1 72 ? -2.114 -13.035 -7.634 1.00 80.62 72 SER A C 1
ATOM 543 O O . SER A 1 72 ? -1.531 -14.119 -7.571 1.00 80.62 72 SER A O 1
ATOM 545 N N . TYR A 1 73 ? -2.037 -12.105 -6.694 1.00 84.38 73 TYR A N 1
ATOM 546 C CA . TYR A 1 73 ? -1.300 -12.247 -5.447 1.00 84.38 73 TYR A CA 1
ATOM 547 C C . TYR A 1 73 ? -2.254 -12.447 -4.274 1.00 84.38 73 TYR A C 1
ATOM 549 O O . TYR A 1 73 ? -3.480 -12.399 -4.425 1.00 84.38 73 TYR A O 1
ATOM 557 N N . VAL A 1 74 ? -1.677 -12.701 -3.106 1.00 83.81 74 VAL A N 1
ATOM 558 C CA . VAL A 1 74 ? -2.398 -12.747 -1.838 1.00 83.81 74 VAL A CA 1
ATOM 559 C C . VAL A 1 74 ? -1.661 -11.847 -0.856 1.00 83.81 74 VAL A C 1
ATOM 561 O O . VAL A 1 74 ? -0.432 -11.818 -0.836 1.00 83.81 74 VAL A O 1
ATOM 564 N N . GLY A 1 75 ? -2.414 -11.092 -0.073 1.00 85.81 75 GLY A N 1
ATOM 565 C CA . GLY A 1 75 ? -1.888 -10.114 0.863 1.00 85.81 75 GLY A CA 1
ATOM 566 C C . GLY A 1 75 ? -2.713 -10.027 2.133 1.00 85.81 75 GLY A C 1
ATOM 567 O O . GLY A 1 75 ? -3.665 -10.783 2.328 1.00 85.81 75 GLY A O 1
ATOM 568 N N . ALA A 1 76 ? -2.352 -9.070 2.972 1.00 87.44 76 ALA A N 1
ATOM 569 C CA . ALA A 1 76 ? -3.171 -8.607 4.079 1.00 87.44 76 ALA A CA 1
ATOM 570 C C . ALA A 1 76 ? -3.437 -7.110 3.908 1.00 87.44 76 ALA A C 1
ATOM 572 O O . ALA A 1 76 ? -2.578 -6.381 3.409 1.00 87.44 76 ALA A O 1
ATOM 573 N N . LEU A 1 77 ? -4.622 -6.669 4.316 1.00 90.56 77 LEU A N 1
ATOM 574 C CA . LEU A 1 77 ? -4.983 -5.263 4.422 1.00 90.56 77 LEU A CA 1
ATOM 575 C C . LEU A 1 77 ? -5.307 -4.966 5.882 1.00 90.56 77 LEU A C 1
ATOM 577 O O . LEU A 1 77 ? -6.146 -5.639 6.483 1.00 90.56 77 LEU A O 1
ATOM 581 N N . VAL A 1 78 ? -4.653 -3.951 6.430 1.00 91.50 78 VAL A N 1
ATOM 582 C CA . VAL A 1 78 ? -4.865 -3.480 7.793 1.00 91.50 78 VAL A CA 1
ATOM 583 C C . VAL A 1 78 ? -5.168 -1.992 7.756 1.00 91.50 78 VAL A C 1
ATOM 585 O O . VAL A 1 78 ? -4.463 -1.224 7.104 1.00 91.50 78 VAL A O 1
ATOM 588 N N . LEU A 1 79 ? -6.222 -1.597 8.458 1.00 92.19 79 LEU A N 1
ATOM 589 C CA . LEU A 1 79 ? -6.530 -0.207 8.760 1.00 92.19 79 LEU A CA 1
ATOM 590 C C . LEU A 1 79 ? -6.404 -0.041 10.268 1.00 92.19 79 LEU A C 1
ATOM 592 O O . LEU A 1 79 ? -7.058 -0.767 11.021 1.00 92.19 79 LEU A O 1
ATOM 596 N N . THR A 1 80 ? -5.570 0.893 10.702 1.00 92.56 80 THR A N 1
ATOM 597 C CA . THR A 1 80 ? -5.430 1.279 12.109 1.00 92.56 80 THR A CA 1
ATOM 598 C C . THR A 1 80 ? -5.903 2.711 12.301 1.00 92.56 80 THR A C 1
ATOM 600 O O . THR A 1 80 ? -6.199 3.420 11.333 1.00 92.56 80 THR A O 1
ATOM 603 N N . SER A 1 81 ? -5.959 3.168 13.551 1.00 88.88 81 SER A N 1
ATOM 604 C CA . SER A 1 81 ? -6.222 4.581 13.836 1.00 88.88 81 SER A CA 1
ATOM 605 C C . SER A 1 81 ? -5.116 5.518 13.329 1.00 88.88 81 SER A C 1
ATOM 607 O O . SER A 1 81 ? -5.344 6.722 13.261 1.00 88.88 81 SER A O 1
ATOM 609 N N . GLN A 1 82 ? -3.947 4.981 12.943 1.00 90.44 82 GLN A N 1
ATOM 610 C CA . GLN A 1 82 ? -2.772 5.753 12.527 1.00 90.44 82 GLN A CA 1
ATOM 611 C C . GLN A 1 82 ? -2.368 5.569 11.063 1.00 90.44 82 GLN A C 1
ATOM 613 O O . GLN A 1 82 ? -1.767 6.483 10.506 1.00 90.44 82 GLN A O 1
ATOM 618 N N . ARG A 1 83 ? -2.674 4.436 10.418 1.00 91.75 83 ARG A N 1
ATOM 619 C CA . ARG A 1 83 ? -2.252 4.174 9.033 1.00 91.75 83 ARG A CA 1
ATOM 620 C C . ARG A 1 83 ? -3.119 3.174 8.279 1.00 91.75 83 ARG A C 1
ATOM 622 O O . ARG A 1 83 ? -3.908 2.421 8.853 1.00 91.75 83 ARG A O 1
ATOM 629 N N . VAL A 1 84 ? -2.882 3.119 6.972 1.00 92.12 84 VAL A N 1
ATOM 630 C CA . VAL A 1 84 ? -3.229 1.985 6.112 1.00 92.12 84 VAL A CA 1
ATOM 631 C C . VAL A 1 84 ? -1.975 1.179 5.782 1.00 92.12 84 VAL A C 1
ATOM 633 O O . VAL A 1 84 ? -0.967 1.723 5.330 1.00 92.12 84 VAL A O 1
ATOM 636 N N . LEU A 1 85 ? -2.059 -0.137 5.966 1.00 91.00 85 LEU A N 1
ATOM 637 C CA . LEU A 1 85 ? -1.005 -1.086 5.626 1.00 91.00 85 LEU A CA 1
ATOM 638 C C . LEU A 1 85 ? -1.560 -2.163 4.688 1.00 91.00 85 LEU A C 1
ATOM 640 O O . LEU A 1 85 ? -2.444 -2.936 5.049 1.00 91.00 85 LEU A O 1
ATOM 644 N N . GLY A 1 86 ? -1.016 -2.240 3.479 1.00 88.75 86 GLY A N 1
ATOM 645 C CA . GLY A 1 86 ? -1.283 -3.288 2.501 1.00 88.75 86 GLY A CA 1
ATOM 646 C C . GLY A 1 86 ? -0.023 -4.101 2.244 1.00 88.75 86 GLY A C 1
ATOM 647 O O . GLY A 1 86 ? 1.015 -3.557 1.864 1.00 88.75 86 GLY A O 1
ATOM 648 N N . THR A 1 87 ? -0.095 -5.415 2.420 1.00 85.56 87 THR A N 1
ATOM 649 C CA . THR A 1 87 ? 1.023 -6.308 2.108 1.00 85.56 87 THR A CA 1
ATOM 650 C C . THR A 1 87 ? 0.781 -7.071 0.816 1.00 85.56 87 THR A C 1
ATOM 652 O O . THR A 1 87 ? -0.343 -7.449 0.495 1.00 85.56 87 THR A O 1
ATOM 655 N N . LEU A 1 88 ? 1.853 -7.343 0.079 1.00 81.50 88 LEU A N 1
ATOM 656 C CA . LEU A 1 88 ? 1.841 -8.196 -1.101 1.00 81.50 88 LEU A CA 1
ATOM 657 C C . LEU A 1 88 ? 2.783 -9.372 -0.846 1.00 81.50 88 LEU A C 1
ATOM 659 O O . LEU A 1 88 ? 3.991 -9.189 -0.693 1.00 81.50 88 LEU A O 1
ATOM 663 N N . SER A 1 89 ? 2.234 -10.584 -0.776 1.00 70.69 89 SER A N 1
ATOM 664 C CA . SER A 1 89 ? 3.027 -11.802 -0.597 1.00 70.69 89 SER A CA 1
ATOM 665 C C . SER A 1 89 ? 3.071 -12.600 -1.895 1.00 70.69 89 SER A C 1
ATOM 667 O O . SER A 1 89 ? 2.042 -12.914 -2.501 1.00 70.69 89 SER A O 1
ATOM 669 N N . THR A 1 90 ? 4.282 -12.958 -2.312 1.00 59.22 90 THR A N 1
ATOM 670 C CA . THR A 1 90 ? 4.532 -13.891 -3.422 1.00 59.22 90 THR A CA 1
ATOM 671 C C . THR A 1 90 ? 4.970 -15.265 -2.920 1.00 59.22 90 THR A C 1
ATOM 673 O O . THR A 1 90 ? 4.745 -16.262 -3.603 1.00 59.22 90 THR A O 1
ATOM 676 N N . VAL A 1 91 ? 5.528 -15.327 -1.707 1.00 51.91 91 VAL A N 1
ATOM 677 C CA . VAL A 1 91 ? 6.025 -16.541 -1.053 1.00 51.91 91 VAL A CA 1
ATOM 678 C C . VAL A 1 91 ? 5.529 -16.618 0.403 1.00 51.91 91 VAL A C 1
ATOM 680 O O . VAL A 1 91 ? 5.242 -15.582 1.010 1.00 51.91 91 VAL A O 1
ATOM 683 N N . PRO A 1 92 ? 5.399 -17.824 0.988 1.00 44.16 92 PRO A N 1
ATOM 684 C CA . PRO A 1 92 ? 5.049 -17.979 2.399 1.00 44.16 92 PRO A CA 1
ATOM 685 C C . PRO A 1 92 ? 6.025 -17.223 3.308 1.00 44.16 92 PRO A C 1
ATOM 687 O O . PRO A 1 92 ? 7.231 -17.264 3.080 1.00 44.16 92 PRO A O 1
ATOM 690 N N . LYS A 1 93 ? 5.512 -16.583 4.367 1.00 44.88 93 LYS A N 1
ATOM 691 C CA . LYS A 1 93 ? 6.291 -15.883 5.412 1.00 44.88 9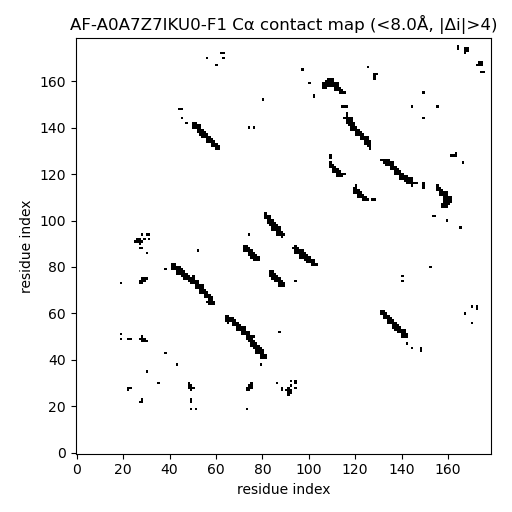3 LYS A CA 1
ATOM 692 C C . LYS A 1 93 ? 7.094 -14.651 4.960 1.00 44.88 93 LYS A C 1
ATOM 694 O O . LYS A 1 93 ? 7.729 -14.030 5.805 1.00 44.88 93 LYS A O 1
ATOM 699 N N . VAL A 1 94 ? 7.028 -14.248 3.687 1.00 52.28 94 VAL A N 1
ATOM 700 C CA . VAL A 1 94 ? 7.594 -12.975 3.210 1.00 52.28 94 VAL A CA 1
ATOM 701 C C . VAL A 1 94 ? 6.480 -12.142 2.592 1.00 52.28 94 VAL A C 1
ATOM 703 O O . VAL A 1 94 ? 6.060 -12.361 1.454 1.00 52.28 94 VAL A O 1
ATOM 706 N N . ALA A 1 95 ? 6.005 -11.178 3.373 1.00 57.84 95 ALA A N 1
ATOM 707 C CA . ALA A 1 95 ? 5.033 -10.190 2.945 1.00 57.84 95 ALA A CA 1
ATOM 708 C C . ALA A 1 95 ? 5.763 -8.858 2.748 1.00 57.84 95 ALA A C 1
ATOM 710 O O . ALA A 1 95 ? 6.222 -8.248 3.713 1.00 57.84 95 ALA A O 1
ATOM 711 N N . GLY A 1 96 ? 5.911 -8.419 1.497 1.00 68.12 96 GLY A N 1
ATOM 712 C CA . GLY A 1 96 ? 6.438 -7.087 1.219 1.00 68.12 96 GLY A CA 1
ATOM 713 C C . GLY A 1 96 ? 5.386 -6.040 1.574 1.00 68.12 96 GLY A C 1
ATOM 714 O O . GLY A 1 96 ? 4.224 -6.198 1.193 1.00 68.12 96 GLY A O 1
ATOM 715 N N . ARG A 1 97 ? 5.772 -4.975 2.289 1.00 79.50 97 ARG A N 1
ATOM 716 C CA . ARG A 1 97 ? 4.909 -3.798 2.465 1.00 79.50 97 ARG A CA 1
ATOM 717 C C . ARG A 1 97 ? 4.735 -3.144 1.098 1.00 79.50 97 ARG A C 1
ATOM 719 O O . ARG A 1 97 ? 5.686 -2.608 0.536 1.00 79.50 97 ARG A O 1
ATOM 726 N N . ALA A 1 98 ? 3.543 -3.284 0.533 1.00 83.12 98 ALA A N 1
ATOM 727 C CA . ALA A 1 98 ? 3.197 -2.697 -0.752 1.00 83.12 98 ALA A CA 1
ATOM 728 C C . ALA A 1 98 ? 2.565 -1.319 -0.558 1.00 83.12 98 ALA A C 1
ATOM 730 O O . ALA A 1 98 ? 2.810 -0.432 -1.361 1.00 83.12 98 ALA A O 1
ATOM 731 N N . ILE A 1 99 ? 1.806 -1.128 0.516 1.00 87.81 99 ILE A N 1
ATOM 732 C CA . ILE A 1 99 ? 1.301 0.167 0.967 1.00 87.81 99 ILE A CA 1
ATOM 733 C C . ILE A 1 99 ? 1.578 0.251 2.463 1.00 87.81 99 ILE A C 1
ATOM 735 O O . ILE A 1 99 ? 1.259 -0.685 3.187 1.00 87.81 99 ILE A O 1
ATOM 739 N N . ASP A 1 100 ? 2.176 1.343 2.912 1.00 89.94 100 ASP A N 1
ATOM 740 C CA . ASP A 1 100 ? 2.332 1.694 4.323 1.00 89.94 100 ASP A CA 1
ATOM 741 C C . ASP A 1 100 ? 2.282 3.217 4.371 1.00 89.94 100 ASP A C 1
ATOM 743 O O . ASP A 1 100 ? 3.223 3.876 3.931 1.00 89.94 100 ASP A O 1
ATOM 747 N N . LYS A 1 101 ? 1.122 3.766 4.732 1.00 90.69 101 LYS A N 1
ATOM 748 C CA . LYS A 1 101 ? 0.870 5.208 4.692 1.00 90.69 101 LYS A CA 1
ATOM 749 C C . LYS A 1 101 ? 0.189 5.630 5.976 1.00 90.69 101 LYS A C 1
ATOM 751 O O . LYS A 1 101 ? -0.927 5.174 6.247 1.00 90.69 101 LYS A O 1
ATOM 756 N N . ARG A 1 102 ? 0.834 6.509 6.744 1.00 91.00 102 ARG A N 1
ATOM 757 C CA . ARG A 1 102 ? 0.211 7.074 7.942 1.00 91.00 102 ARG A CA 1
ATOM 758 C C . ARG A 1 102 ? -0.789 8.161 7.574 1.00 91.00 102 ARG A C 1
ATOM 760 O O . ARG A 1 102 ? -0.636 8.865 6.578 1.00 91.00 102 ARG A O 1
ATOM 767 N N . TRP A 1 103 ? -1.823 8.304 8.393 1.00 91.31 103 TRP A N 1
ATOM 768 C CA . TRP A 1 103 ? -2.846 9.329 8.217 1.00 91.31 103 TRP A CA 1
ATOM 769 C C . TRP A 1 103 ? -2.336 10.736 8.526 1.00 91.31 103 TRP A C 1
ATOM 771 O O . TRP A 1 103 ? -2.990 11.693 8.127 1.00 91.31 103 TRP A O 1
ATOM 781 N N . ASP A 1 104 ? -1.225 10.882 9.247 1.00 88.75 104 ASP A N 1
ATOM 782 C CA . ASP A 1 104 ? -0.585 12.166 9.552 1.00 88.75 104 ASP A CA 1
ATOM 783 C C . ASP A 1 104 ? 0.494 12.564 8.532 1.00 88.75 104 ASP A C 1
ATOM 785 O O . ASP A 1 104 ? 0.946 13.706 8.524 1.00 88.75 104 ASP A O 1
ATOM 789 N N . GLU A 1 105 ? 0.874 11.662 7.624 1.00 88.56 105 GLU A N 1
ATOM 790 C CA . GLU A 1 105 ? 1.853 11.965 6.583 1.00 88.56 105 GLU A CA 1
ATOM 791 C C . GLU A 1 105 ? 1.262 12.846 5.460 1.00 88.56 105 GLU A C 1
ATOM 793 O O . GLU A 1 105 ? 0.061 12.748 5.154 1.00 88.56 105 GLU A O 1
ATOM 798 N N . PRO A 1 106 ? 2.108 13.653 4.782 1.00 88.75 106 PRO A N 1
ATOM 799 C CA . PRO A 1 106 ? 1.695 14.485 3.652 1.00 88.75 106 PRO A CA 1
ATOM 800 C C . PRO A 1 106 ? 0.992 13.674 2.562 1.00 88.75 106 PRO A C 1
ATOM 802 O O . PRO A 1 106 ? 1.489 12.625 2.153 1.00 88.75 106 PRO A O 1
ATOM 805 N N . ASP A 1 107 ? -0.167 14.139 2.097 1.00 89.69 107 ASP A N 1
ATOM 806 C CA . ASP A 1 107 ? -0.936 13.474 1.039 1.00 89.69 107 ASP A CA 1
ATOM 807 C C . ASP A 1 107 ? -0.398 13.858 -0.339 1.00 89.69 107 ASP A C 1
ATOM 809 O O . ASP A 1 107 ? -0.971 14.675 -1.056 1.00 89.69 107 ASP A O 1
ATOM 813 N N . GLU A 1 108 ? 0.750 13.297 -0.697 1.00 90.25 108 GLU A N 1
ATOM 814 C CA . GLU A 1 108 ? 1.434 13.611 -1.944 1.00 90.25 108 GLU A CA 1
ATOM 815 C C . GLU A 1 108 ? 2.071 12.373 -2.568 1.00 90.25 108 GLU A C 1
ATOM 817 O O . GLU A 1 108 ? 2.311 11.359 -1.908 1.00 90.25 108 GLU A O 1
ATOM 822 N N . GLY A 1 109 ? 2.353 12.481 -3.861 1.00 90.81 109 GLY A N 1
ATOM 823 C CA . GLY A 1 109 ? 3.069 11.470 -4.616 1.00 90.81 109 GLY A CA 1
ATOM 824 C C . GLY A 1 109 ? 2.256 10.859 -5.758 1.00 90.81 109 GLY A C 1
ATOM 825 O O . GLY A 1 109 ? 1.066 11.130 -5.925 1.00 90.81 109 GLY A O 1
ATOM 826 N N . PRO A 1 110 ? 2.922 10.040 -6.584 1.00 92.31 110 PRO A N 1
ATOM 827 C CA . PRO A 1 110 ? 2.371 9.544 -7.842 1.00 92.31 110 PRO A CA 1
ATOM 828 C C . PRO A 1 110 ? 1.398 8.373 -7.670 1.00 92.31 110 PRO A C 1
ATOM 830 O O . PRO A 1 110 ? 0.662 8.042 -8.601 1.00 92.31 110 PRO A O 1
ATOM 833 N N . VAL A 1 111 ? 1.409 7.709 -6.512 1.00 93.81 111 VAL A N 1
ATOM 834 C CA . VAL A 1 111 ? 0.543 6.560 -6.248 1.00 93.81 111 VAL A CA 1
ATOM 835 C C . VAL A 1 111 ? -0.727 7.039 -5.573 1.00 93.81 111 VAL A C 1
ATOM 837 O O . VAL A 1 111 ? -0.680 7.629 -4.496 1.00 93.81 111 VAL A O 1
ATOM 840 N N . LYS A 1 112 ? -1.864 6.705 -6.174 1.00 95.56 112 LYS A N 1
ATOM 841 C CA . LYS A 1 112 ? -3.190 6.938 -5.621 1.00 95.56 112 LYS A CA 1
ATOM 842 C C . LYS A 1 112 ? -3.736 5.660 -5.003 1.00 95.56 112 LYS A C 1
ATOM 844 O O . LYS A 1 112 ? -3.731 4.612 -5.644 1.00 95.56 112 LYS A O 1
ATOM 849 N N . ALA A 1 113 ? -4.220 5.751 -3.774 1.00 94.94 113 ALA A N 1
ATOM 850 C CA . ALA A 1 113 ? -4.823 4.658 -3.027 1.00 94.94 113 ALA A CA 1
ATOM 851 C C . ALA A 1 113 ? -6.244 5.049 -2.589 1.00 94.94 113 ALA A C 1
ATOM 853 O O . ALA A 1 113 ? -6.422 5.998 -1.835 1.00 94.94 113 ALA A O 1
ATOM 854 N N . ASP A 1 114 ? -7.253 4.317 -3.060 1.00 95.94 114 ASP A N 1
ATOM 855 C CA . ASP A 1 114 ? -8.675 4.576 -2.825 1.00 95.94 114 ASP A CA 1
ATOM 856 C C . ASP A 1 114 ? -9.329 3.410 -2.061 1.00 95.94 114 ASP A C 1
ATOM 858 O O . ASP A 1 114 ? -9.375 2.266 -2.526 1.00 95.94 114 ASP A O 1
ATOM 862 N N . LEU A 1 115 ? -9.861 3.711 -0.877 1.00 94.19 115 LEU A N 1
ATOM 863 C CA . LEU A 1 115 ? -10.608 2.804 -0.011 1.00 94.19 115 LEU A CA 1
ATOM 864 C C . LEU A 1 115 ? -12.101 2.834 -0.341 1.00 94.19 115 LEU A C 1
ATOM 866 O O . LEU A 1 115 ? -12.728 3.885 -0.462 1.00 94.19 115 LEU A O 1
ATOM 870 N N . SER A 1 116 ? -12.692 1.647 -0.421 1.00 94.31 116 SER A N 1
ATOM 871 C CA . SER A 1 116 ? -14.119 1.446 -0.658 1.00 94.31 116 SER A CA 1
ATOM 872 C C . SER A 1 116 ? -14.629 0.235 0.120 1.00 94.31 116 SER A C 1
ATOM 874 O O . SER A 1 116 ? -13.847 -0.579 0.609 1.00 94.31 116 SER A O 1
ATOM 876 N N . ALA A 1 117 ? -15.947 0.034 0.142 1.00 93.44 117 ALA A N 1
ATOM 877 C CA . ALA A 1 117 ? -16.548 -1.169 0.724 1.00 93.44 117 ALA A CA 1
ATOM 878 C C . ALA A 1 117 ? -16.050 -2.477 0.072 1.00 93.44 117 ALA A C 1
ATOM 880 O O . ALA A 1 117 ? -16.118 -3.540 0.684 1.00 93.44 117 ALA A O 1
ATOM 881 N N . SER A 1 118 ? -15.529 -2.404 -1.161 1.00 92.69 118 SER A N 1
ATOM 882 C CA . SER A 1 118 ? -14.990 -3.549 -1.909 1.00 92.69 118 SER A CA 1
ATOM 883 C C . SER A 1 118 ? -13.496 -3.817 -1.680 1.00 92.69 118 SER A C 1
ATOM 885 O O . SER A 1 118 ? -12.965 -4.813 -2.188 1.00 92.69 118 SER A O 1
ATOM 887 N N . GLY A 1 119 ? -12.831 -2.945 -0.917 1.00 93.00 119 GLY A N 1
ATOM 888 C CA . GLY A 1 119 ? -11.428 -3.059 -0.550 1.00 93.00 119 GLY A CA 1
ATOM 889 C C . GLY A 1 119 ? -10.621 -1.822 -0.930 1.00 93.00 119 GLY A C 1
ATOM 890 O O . GLY A 1 119 ? -11.144 -0.707 -0.944 1.00 93.00 119 GLY A O 1
ATOM 891 N N . LEU A 1 120 ? -9.344 -2.032 -1.244 1.00 94.69 120 LEU A N 1
ATOM 892 C CA . LEU A 1 120 ? -8.389 -0.975 -1.581 1.00 94.69 120 LEU A CA 1
ATOM 893 C C . LEU A 1 120 ? -7.987 -1.079 -3.057 1.00 94.69 120 LEU A C 1
ATOM 895 O O . LEU A 1 120 ? -7.492 -2.121 -3.495 1.00 94.69 120 LEU A O 1
ATOM 899 N N . ALA A 1 121 ? -8.170 0.003 -3.808 1.00 95.94 121 ALA A N 1
ATOM 900 C CA . ALA A 1 121 ? -7.637 0.167 -5.154 1.00 95.94 121 ALA A CA 1
ATOM 901 C C . ALA A 1 121 ? -6.389 1.049 -5.099 1.00 95.94 121 ALA A C 1
ATOM 903 O O . ALA A 1 121 ? -6.398 2.099 -4.471 1.00 95.94 121 ALA A O 1
ATOM 904 N N . VAL A 1 122 ? -5.312 0.616 -5.739 1.00 94.38 122 VAL A N 1
ATOM 905 C CA . VAL A 1 122 ? -4.066 1.368 -5.865 1.00 94.38 122 VAL A CA 1
ATOM 906 C C . VAL A 1 122 ? -3.774 1.538 -7.340 1.00 94.38 122 VAL A C 1
ATOM 908 O O . VAL A 1 122 ? -3.778 0.552 -8.076 1.00 94.38 122 VAL A O 1
ATOM 911 N N . GLU A 1 123 ? -3.479 2.755 -7.764 1.00 94.94 123 GLU A N 1
ATOM 912 C CA . GLU A 1 123 ? -3.160 3.089 -9.145 1.00 94.94 123 GLU A CA 1
ATOM 913 C C . GLU A 1 123 ? -1.971 4.044 -9.197 1.00 94.94 123 GLU A C 1
ATOM 915 O O . GLU A 1 123 ? -1.839 4.943 -8.371 1.00 94.94 123 GLU A O 1
ATOM 920 N N . VAL A 1 124 ? -1.091 3.846 -10.173 1.00 94.62 124 VAL A N 1
ATOM 921 C CA . VAL A 1 124 ? 0.043 4.738 -10.417 1.00 94.62 124 VAL A CA 1
ATOM 922 C C . VAL A 1 124 ? 0.388 4.762 -11.899 1.00 94.62 124 VAL A C 1
ATOM 924 O O . VAL A 1 124 ? 0.453 3.720 -12.563 1.00 94.62 124 VAL A O 1
ATOM 927 N N . ASP A 1 125 ? 0.620 5.966 -12.414 1.00 94.56 125 ASP A N 1
ATOM 928 C CA . ASP A 1 125 ? 1.367 6.158 -13.651 1.00 94.56 125 ASP A CA 1
ATOM 929 C C . ASP A 1 125 ? 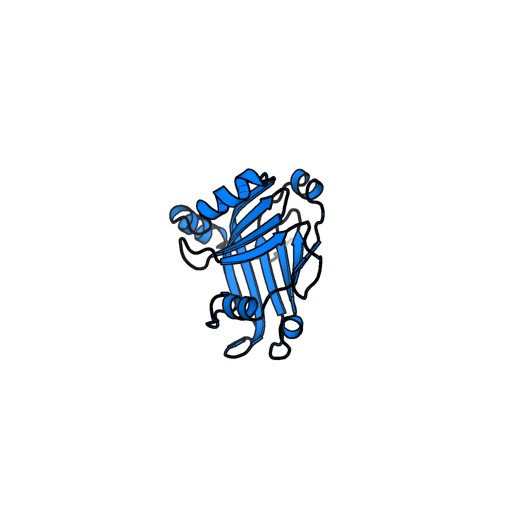2.856 6.089 -13.310 1.00 94.56 125 ASP A C 1
ATOM 931 O O . ASP A 1 125 ? 3.385 6.939 -12.593 1.00 94.56 125 ASP A O 1
ATOM 935 N N . VAL A 1 126 ? 3.534 5.042 -13.781 1.00 92.75 126 VAL A N 1
ATOM 936 C CA . VAL A 1 126 ? 4.919 4.786 -13.363 1.00 92.75 126 VAL A CA 1
ATOM 937 C C . VAL A 1 126 ? 5.892 5.833 -13.905 1.00 92.75 126 VAL A C 1
ATOM 939 O O . VAL A 1 126 ? 6.957 5.996 -13.321 1.00 92.75 126 VAL A O 1
ATOM 942 N N . SER A 1 127 ? 5.513 6.588 -14.944 1.00 93.25 127 SER A N 1
ATOM 943 C CA . SER A 1 127 ? 6.320 7.707 -15.452 1.00 93.25 127 SER A CA 1
ATOM 944 C C . SER A 1 127 ? 6.430 8.867 -14.460 1.00 93.25 127 SER A C 1
ATOM 946 O O . SER A 1 127 ? 7.389 9.631 -14.505 1.00 93.25 127 SER A O 1
ATOM 948 N N . GLN A 1 128 ? 5.468 8.983 -13.537 1.00 92.94 128 GLN A N 1
ATOM 949 C CA . GLN A 1 128 ? 5.489 9.976 -12.461 1.00 92.94 128 GLN A CA 1
ATOM 950 C C . GLN A 1 128 ? 6.385 9.543 -11.289 1.00 92.94 128 GLN A C 1
ATOM 952 O O . GLN A 1 128 ? 6.699 10.356 -10.426 1.00 92.94 128 GLN A O 1
ATOM 957 N N . VAL A 1 129 ? 6.783 8.265 -11.236 1.00 91.62 129 VAL A N 1
ATOM 958 C CA . VAL A 1 129 ? 7.719 7.738 -10.229 1.00 91.62 129 VAL A CA 1
ATOM 959 C C . VAL A 1 129 ? 9.164 7.920 -10.694 1.00 91.62 129 VAL A C 1
ATOM 961 O O . VAL A 1 129 ? 10.016 8.329 -9.911 1.00 91.62 129 VAL A O 1
ATOM 964 N N . ASP A 1 130 ? 9.447 7.598 -11.957 1.00 91.38 130 ASP A N 1
ATOM 965 C CA . ASP A 1 130 ? 10.771 7.738 -12.565 1.00 91.38 130 ASP A CA 1
ATOM 966 C C . ASP A 1 130 ? 10.597 8.035 -14.067 1.00 91.38 130 ASP A C 1
ATOM 968 O O . ASP A 1 130 ? 9.849 7.321 -14.743 1.00 91.38 130 ASP A O 1
ATOM 972 N N . PRO A 1 131 ? 11.277 9.055 -14.622 1.00 90.44 131 PRO A N 1
ATOM 973 C CA . PRO A 1 131 ? 11.147 9.418 -16.035 1.00 90.44 131 PRO A CA 1
ATOM 974 C C . PRO A 1 131 ? 11.635 8.323 -16.999 1.00 90.44 131 PRO A C 1
ATOM 976 O O . PRO A 1 131 ? 11.273 8.332 -18.174 1.00 90.44 131 PRO A O 1
ATOM 979 N N . GLY A 1 132 ? 12.443 7.366 -16.532 1.00 90.06 132 GLY A N 1
ATOM 980 C CA . GLY A 1 132 ? 12.842 6.183 -17.293 1.00 90.06 132 GLY A CA 1
ATOM 981 C C . GLY A 1 132 ? 11.763 5.098 -17.365 1.00 90.06 132 GLY A C 1
ATOM 982 O O . GLY A 1 132 ? 11.970 4.071 -18.019 1.00 90.06 132 GLY A O 1
ATOM 983 N N . PHE A 1 133 ? 10.631 5.276 -16.678 1.00 92.94 133 PHE A N 1
ATOM 984 C CA . PHE A 1 133 ? 9.510 4.341 -16.673 1.00 92.94 133 PHE A CA 1
ATOM 985 C C . PHE A 1 133 ? 8.373 4.867 -17.550 1.00 92.94 133 PHE A C 1
ATOM 987 O O . PHE A 1 133 ? 8.165 6.065 -17.713 1.00 92.94 133 PHE A O 1
ATOM 994 N N . SER A 1 134 ? 7.583 3.955 -18.106 1.00 93.62 134 SER A N 1
ATOM 995 C CA . SER A 1 134 ? 6.376 4.305 -18.855 1.00 93.62 134 SER A CA 1
ATOM 996 C C . SER A 1 134 ? 5.266 3.302 -18.592 1.00 93.62 134 SER A C 1
ATOM 998 O O . SER A 1 134 ? 5.524 2.106 -18.450 1.00 93.62 134 SER A O 1
ATOM 1000 N N . GLY A 1 135 ? 4.024 3.782 -18.555 1.00 93.19 135 GLY A N 1
ATOM 1001 C CA . GLY A 1 135 ? 2.832 2.948 -18.432 1.00 93.19 135 GLY A CA 1
ATOM 1002 C C . GLY A 1 135 ? 2.132 3.055 -17.080 1.00 93.19 135 GLY A C 1
ATOM 1003 O O . GLY A 1 135 ? 2.271 4.033 -16.354 1.00 93.19 135 GLY A O 1
ATOM 1004 N N . ARG A 1 136 ? 1.336 2.039 -16.745 1.00 94.25 136 ARG A N 1
ATOM 1005 C CA . ARG A 1 136 ? 0.451 2.045 -15.577 1.00 94.25 136 ARG A CA 1
ATOM 1006 C C . ARG A 1 136 ? 0.585 0.767 -14.767 1.00 94.25 136 ARG A C 1
ATOM 1008 O O . ARG A 1 136 ? 0.651 -0.334 -15.321 1.00 94.25 136 ARG A O 1
ATOM 1015 N N . LEU A 1 137 ? 0.557 0.927 -13.450 1.00 92.88 137 LEU A N 1
ATOM 1016 C CA . LEU A 1 137 ? 0.456 -0.152 -12.479 1.00 92.88 137 LEU A CA 1
ATOM 1017 C C . LEU A 1 137 ? -0.822 0.048 -11.664 1.00 92.88 137 LEU A C 1
ATOM 1019 O O . LEU A 1 137 ? -1.143 1.155 -11.246 1.00 92.88 137 LEU A O 1
ATOM 1023 N N . SER A 1 138 ? -1.567 -1.035 -11.461 1.00 93.56 138 SER A N 1
ATOM 1024 C CA . SER A 1 138 ? -2.751 -1.050 -10.602 1.00 93.56 138 SER A CA 1
ATOM 1025 C C . SER A 1 138 ? -2.777 -2.300 -9.730 1.00 93.56 138 SER A C 1
ATOM 1027 O O . SER A 1 138 ? -2.397 -3.389 -10.170 1.00 93.56 138 SER A O 1
ATOM 1029 N N . MET A 1 139 ? -3.217 -2.152 -8.483 1.00 93.56 139 MET A N 1
ATOM 1030 C CA . MET A 1 139 ? -3.385 -3.238 -7.522 1.00 93.56 139 MET A CA 1
ATOM 1031 C C . MET A 1 139 ? -4.739 -3.117 -6.841 1.00 93.56 139 MET A C 1
ATOM 1033 O O . MET A 1 139 ? -5.075 -2.073 -6.303 1.00 93.56 139 MET A O 1
ATOM 1037 N N . HIS A 1 140 ? -5.517 -4.192 -6.839 1.00 94.38 140 HIS A N 1
ATOM 1038 C CA . HIS A 1 140 ? -6.843 -4.199 -6.228 1.00 94.38 140 HIS A CA 1
ATOM 1039 C C . HIS A 1 140 ? -6.890 -5.274 -5.152 1.00 94.38 140 HIS A C 1
ATOM 1041 O O . HIS A 1 140 ? -6.927 -6.465 -5.476 1.00 94.38 140 HIS A O 1
ATOM 1047 N N . TYR A 1 141 ? -6.901 -4.847 -3.895 1.00 92.56 141 TYR A N 1
ATOM 1048 C CA . TYR A 1 141 ? -7.114 -5.682 -2.720 1.00 92.56 141 TYR A CA 1
ATOM 1049 C C . TYR A 1 141 ? -8.609 -5.924 -2.573 1.00 92.56 141 TYR A C 1
ATOM 1051 O O . TYR A 1 141 ? -9.366 -4.997 -2.306 1.00 92.56 141 TYR A O 1
ATOM 1059 N N . LYS A 1 142 ? -9.045 -7.166 -2.772 1.00 92.38 142 LYS A N 1
ATOM 1060 C CA . LYS A 1 142 ? -10.466 -7.523 -2.788 1.00 92.38 142 LYS A CA 1
ATOM 1061 C C . LYS A 1 142 ? -10.894 -8.039 -1.422 1.00 92.38 142 LYS A C 1
ATOM 1063 O O . LYS A 1 142 ? -10.756 -9.227 -1.144 1.00 92.38 142 LYS A O 1
ATOM 1068 N N . THR A 1 143 ? -11.416 -7.154 -0.584 1.00 92.19 143 THR A N 1
ATOM 1069 C CA . THR A 1 143 ? -11.919 -7.504 0.749 1.00 92.19 143 THR A CA 1
ATOM 1070 C C . THR A 1 143 ? -13.118 -6.642 1.112 1.00 92.19 143 THR A C 1
ATOM 1072 O O . THR A 1 143 ? -13.190 -5.487 0.711 1.00 92.19 143 THR A O 1
ATOM 1075 N N . ALA A 1 144 ? -14.065 -7.195 1.863 1.00 91.69 144 ALA A N 1
ATOM 1076 C CA . ALA A 1 144 ? -15.188 -6.419 2.364 1.00 91.69 144 ALA A CA 1
ATOM 1077 C C . ALA A 1 144 ? -14.721 -5.555 3.543 1.00 91.69 144 ALA A C 1
ATOM 1079 O O . ALA A 1 144 ? -14.319 -6.091 4.577 1.00 91.69 144 ALA A O 1
ATOM 1080 N N . ILE A 1 145 ? -14.786 -4.233 3.386 1.00 91.06 145 ILE A N 1
ATOM 1081 C CA . ILE A 1 145 ? -14.506 -3.282 4.467 1.00 91.06 145 ILE A CA 1
ATOM 1082 C C . ILE A 1 145 ? -15.852 -2.785 5.009 1.00 91.06 145 ILE A C 1
ATOM 1084 O O . ILE A 1 145 ? -16.636 -2.234 4.232 1.00 91.06 145 ILE A O 1
ATOM 1088 N N . PRO A 1 146 ? -16.159 -2.978 6.306 1.00 91.81 146 PRO A N 1
ATOM 1089 C CA . PRO A 1 146 ? -17.405 -2.488 6.890 1.00 91.81 146 PRO A CA 1
ATOM 1090 C C . PRO A 1 146 ? -17.526 -0.962 6.790 1.00 91.81 146 PRO A C 1
ATOM 1092 O O . PRO A 1 146 ? -16.553 -0.250 7.037 1.00 91.81 146 PRO A O 1
ATOM 1095 N N . GLU A 1 147 ? -18.730 -0.448 6.524 1.00 90.69 147 GLU A N 1
ATOM 1096 C CA . GLU A 1 147 ? -18.970 1.004 6.422 1.00 90.69 147 GLU A CA 1
ATOM 1097 C C . GLU A 1 147 ? -18.586 1.741 7.714 1.00 90.69 147 GLU A C 1
ATOM 1099 O O . GLU A 1 147 ? -18.016 2.825 7.660 1.00 90.69 147 GLU A O 1
ATOM 1104 N N . ALA A 1 148 ? -18.801 1.120 8.881 1.00 89.69 148 ALA A N 1
ATOM 1105 C CA . ALA A 1 148 ? -18.372 1.678 10.164 1.00 89.69 148 ALA A CA 1
ATOM 1106 C C . ALA A 1 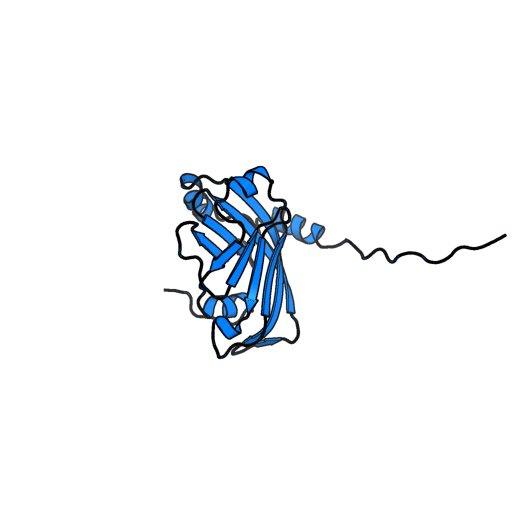148 ? -16.861 1.978 10.192 1.00 89.69 148 ALA A C 1
ATOM 1108 O O . ALA A 1 148 ? -16.450 3.008 10.717 1.00 89.69 148 ALA A O 1
ATOM 1109 N N . VAL A 1 149 ? -16.034 1.139 9.557 1.00 91.31 149 VAL A N 1
ATOM 1110 C CA . VAL A 1 149 ? -14.587 1.378 9.444 1.00 91.31 149 VAL A CA 1
ATOM 1111 C C . VAL A 1 149 ? -14.311 2.518 8.463 1.00 91.31 149 VAL A C 1
ATOM 1113 O O . VAL A 1 149 ? -13.521 3.407 8.768 1.00 91.31 149 VAL A O 1
ATOM 1116 N N . LEU A 1 150 ? -14.990 2.539 7.311 1.00 91.94 150 LEU A N 1
ATOM 1117 C CA . LEU A 1 150 ? -14.822 3.576 6.281 1.00 91.94 150 LEU A CA 1
ATOM 1118 C C . LEU A 1 150 ? -15.261 4.978 6.726 1.00 91.94 150 LEU A C 1
ATOM 1120 O O . LEU A 1 150 ? -14.835 5.966 6.130 1.00 91.94 150 LEU A O 1
ATOM 1124 N N . THR A 1 151 ? -16.137 5.062 7.723 1.00 91.88 151 THR A N 1
ATOM 1125 C CA . THR A 1 151 ? -16.543 6.315 8.379 1.00 91.88 151 THR A CA 1
ATOM 1126 C C . THR A 1 151 ? -15.610 6.692 9.530 1.00 91.88 151 THR A C 1
ATOM 1128 O O . THR A 1 151 ? -15.545 7.857 9.902 1.00 91.88 151 THR A O 1
ATOM 1131 N N . THR A 1 152 ? -14.866 5.728 10.081 1.00 90.94 152 THR A N 1
ATOM 1132 C CA . THR A 1 152 ? -13.890 5.983 11.152 1.00 90.94 152 THR A CA 1
ATOM 1133 C C . THR A 1 152 ? -12.559 6.500 10.604 1.00 90.94 152 THR A C 1
ATOM 1135 O O . THR A 1 152 ? -11.887 7.287 11.265 1.00 90.94 152 THR A O 1
ATOM 1138 N N . VAL A 1 153 ? -12.152 6.064 9.405 1.00 91.12 153 VAL A N 1
ATOM 1139 C CA . VAL A 1 153 ? -10.894 6.524 8.798 1.00 91.12 153 VAL A CA 1
ATOM 1140 C C . VAL A 1 153 ? -10.971 8.007 8.410 1.00 91.12 153 VAL A C 1
ATOM 1142 O O . VAL A 1 153 ? -11.997 8.454 7.895 1.00 91.12 153 VAL A O 1
ATOM 1145 N N . PRO A 1 154 ? -9.882 8.776 8.589 1.00 90.75 154 PRO A N 1
ATOM 1146 C CA . PRO A 1 154 ? -9.898 10.220 8.352 1.00 90.75 154 PRO A CA 1
ATOM 1147 C C . PRO A 1 154 ? -10.033 10.579 6.869 1.00 90.75 154 PRO A C 1
ATOM 1149 O O . PRO A 1 154 ? -10.514 11.658 6.531 1.00 90.75 154 PRO A O 1
ATOM 1152 N N . ARG A 1 155 ? -9.599 9.688 5.970 1.00 91.31 155 ARG A N 1
ATOM 1153 C CA . ARG A 1 155 ? -9.693 9.875 4.522 1.00 91.31 155 ARG A CA 1
ATOM 1154 C C . ARG A 1 155 ? -9.828 8.541 3.798 1.00 91.31 155 ARG A C 1
ATOM 1156 O O . ARG A 1 155 ? -9.334 7.515 4.263 1.00 91.31 155 ARG A O 1
ATOM 1163 N N . ARG A 1 156 ? -10.505 8.570 2.648 1.00 92.50 156 ARG A N 1
ATOM 1164 C CA . ARG A 1 156 ? -10.729 7.395 1.786 1.00 92.50 156 ARG A CA 1
ATOM 1165 C C . ARG A 1 156 ? -9.791 7.359 0.581 1.00 92.50 156 ARG A C 1
ATOM 1167 O O . ARG A 1 156 ? -9.510 6.278 0.085 1.00 92.50 156 ARG A O 1
ATOM 1174 N N . SER A 1 157 ? -9.295 8.512 0.150 1.00 93.56 157 SER A N 1
ATOM 1175 C CA . SER A 1 157 ? -8.305 8.646 -0.917 1.00 93.56 157 SER A CA 1
ATOM 1176 C C . SER A 1 157 ? -6.998 9.139 -0.316 1.00 93.56 157 SER A C 1
ATOM 1178 O O . SER A 1 157 ? -7.015 10.021 0.543 1.00 93.56 157 SER A O 1
ATOM 1180 N N . LEU A 1 158 ? -5.894 8.536 -0.739 1.00 94.19 158 LEU A N 1
ATOM 1181 C CA . LEU A 1 158 ? -4.550 8.836 -0.269 1.00 94.19 158 LEU A CA 1
ATOM 1182 C C . LEU A 1 158 ? -3.605 8.955 -1.453 1.00 94.19 158 LEU A C 1
ATOM 1184 O O . LEU A 1 158 ? -3.710 8.189 -2.417 1.00 94.19 158 LEU A O 1
ATOM 1188 N N . LEU A 1 159 ? -2.633 9.842 -1.316 1.00 93.88 159 LEU A N 1
ATOM 1189 C CA . LEU A 1 159 ? -1.466 9.899 -2.177 1.00 93.88 159 LEU A CA 1
ATOM 1190 C C . LEU A 1 159 ? -0.233 9.470 -1.379 1.00 93.88 159 LEU A C 1
ATOM 1192 O O . LEU A 1 159 ? -0.048 9.856 -0.220 1.00 93.88 159 LEU A O 1
ATOM 1196 N N . LEU A 1 160 ? 0.591 8.615 -1.985 1.00 90.75 160 LEU A N 1
ATOM 1197 C CA . LEU A 1 160 ? 1.853 8.200 -1.388 1.00 90.75 160 LEU A CA 1
ATOM 1198 C C . LEU A 1 160 ? 3.020 8.327 -2.366 1.00 90.75 160 LEU A C 1
ATOM 1200 O O . LEU A 1 160 ? 2.981 7.877 -3.515 1.00 90.75 160 LEU A O 1
ATOM 1204 N N . THR A 1 161 ? 4.096 8.915 -1.857 1.00 90.25 161 THR A N 1
ATOM 1205 C CA . THR A 1 161 ? 5.406 8.910 -2.491 1.00 90.25 161 THR A CA 1
ATOM 1206 C C . THR A 1 161 ? 6.027 7.533 -2.327 1.00 90.25 161 THR A C 1
ATOM 1208 O O . THR A 1 161 ? 6.091 6.987 -1.226 1.00 90.25 161 THR A O 1
ATOM 1211 N N . VAL A 1 162 ? 6.495 6.963 -3.434 1.00 87.69 162 VAL A N 1
ATOM 1212 C CA . VAL A 1 162 ? 7.192 5.676 -3.444 1.00 87.69 162 VAL A CA 1
ATOM 1213 C C . VAL A 1 162 ? 8.509 5.812 -4.197 1.00 87.69 162 VAL A C 1
ATOM 1215 O O . VAL A 1 162 ? 8.571 6.538 -5.191 1.00 87.69 162 VAL A O 1
ATOM 1218 N N . PRO A 1 163 ? 9.565 5.109 -3.766 1.00 89.44 163 PRO A N 1
ATOM 1219 C CA . PRO A 1 163 ? 10.812 5.077 -4.508 1.00 89.44 163 PRO A CA 1
ATOM 1220 C C . PRO A 1 163 ? 10.662 4.209 -5.765 1.00 89.44 163 PRO A C 1
ATOM 1222 O O . PRO A 1 163 ? 9.834 3.294 -5.815 1.00 89.44 163 PRO A O 1
ATOM 1225 N N . ARG A 1 164 ? 11.506 4.429 -6.775 1.00 88.88 164 ARG A N 1
ATOM 1226 C CA . ARG A 1 164 ? 11.478 3.658 -8.032 1.00 88.88 164 ARG A CA 1
ATOM 1227 C C . ARG A 1 164 ? 11.622 2.143 -7.813 1.00 88.88 164 ARG A C 1
ATOM 1229 O O . ARG A 1 164 ? 11.033 1.341 -8.538 1.00 88.88 164 ARG A O 1
ATOM 1236 N N . GLU A 1 165 ? 12.351 1.734 -6.773 1.00 85.94 165 GLU A N 1
ATOM 1237 C CA . GLU A 1 165 ? 12.573 0.339 -6.384 1.00 85.94 165 GLU A CA 1
ATOM 1238 C C . GLU A 1 165 ? 11.263 -0.362 -6.018 1.00 85.94 165 GLU A C 1
ATOM 1240 O O . GLU A 1 165 ? 11.149 -1.577 -6.184 1.00 85.94 165 GLU A O 1
ATOM 1245 N N . TRP A 1 166 ? 10.262 0.388 -5.551 1.00 86.19 166 TRP A N 1
ATOM 1246 C CA . TRP A 1 166 ? 8.929 -0.134 -5.276 1.00 86.19 166 TRP A CA 1
ATOM 1247 C C . TRP A 1 166 ? 8.287 -0.693 -6.552 1.00 86.19 166 TRP A C 1
ATOM 1249 O O . TRP A 1 166 ? 7.823 -1.836 -6.559 1.00 86.19 166 TRP A O 1
ATOM 1259 N N . VAL A 1 167 ? 8.350 0.061 -7.658 1.00 86.94 167 VAL A N 1
ATOM 1260 C CA . VAL A 1 167 ? 7.815 -0.362 -8.963 1.00 86.94 167 VAL A CA 1
ATOM 1261 C C . VAL A 1 167 ? 8.601 -1.559 -9.491 1.00 86.94 167 VAL A C 1
ATOM 1263 O O . VAL A 1 167 ? 7.997 -2.559 -9.879 1.00 86.94 167 VAL A O 1
ATOM 1266 N N . LEU A 1 168 ? 9.938 -1.494 -9.451 1.00 85.56 168 LEU A N 1
ATOM 1267 C CA . LEU A 1 168 ? 10.815 -2.570 -9.932 1.00 85.56 168 LEU A CA 1
ATOM 1268 C C . LEU A 1 168 ? 10.529 -3.898 -9.217 1.00 85.56 168 LEU A C 1
ATOM 1270 O O . LEU A 1 168 ? 10.310 -4.921 -9.870 1.00 85.56 168 LEU A O 1
ATOM 1274 N N . ARG A 1 169 ? 10.423 -3.883 -7.883 1.00 81.62 169 ARG A N 1
ATOM 1275 C CA . ARG A 1 169 ? 10.083 -5.084 -7.102 1.00 81.62 169 ARG A CA 1
ATOM 1276 C C . ARG A 1 169 ? 8.684 -5.594 -7.408 1.00 81.62 169 ARG A C 1
ATOM 1278 O O . ARG A 1 169 ? 8.497 -6.804 -7.516 1.00 81.62 169 ARG A O 1
ATOM 1285 N N . ALA A 1 170 ? 7.716 -4.694 -7.571 1.00 81.31 170 ALA A N 1
ATOM 1286 C CA . ALA A 1 170 ? 6.341 -5.068 -7.875 1.00 81.31 170 ALA A CA 1
ATOM 1287 C C . ALA A 1 170 ? 6.229 -5.799 -9.225 1.00 81.31 170 ALA A C 1
ATOM 1289 O O . ALA A 1 170 ? 5.484 -6.774 -9.351 1.00 81.31 170 ALA A O 1
ATOM 1290 N N . VAL A 1 171 ? 7.016 -5.392 -10.226 1.00 81.19 171 VAL A N 1
ATOM 1291 C CA . VAL A 1 171 ? 7.046 -6.072 -11.530 1.00 81.19 171 VAL A CA 1
ATOM 1292 C C . VAL A 1 171 ? 7.958 -7.310 -11.560 1.00 81.19 171 VAL A C 1
ATOM 1294 O O . VAL A 1 171 ? 7.796 -8.175 -12.429 1.00 81.19 171 VAL A O 1
ATOM 1297 N N . GLY A 1 172 ? 8.829 -7.470 -10.560 1.00 75.94 172 GLY A N 1
ATOM 1298 C CA . GLY A 1 172 ? 9.739 -8.608 -10.402 1.00 75.94 172 GLY A CA 1
ATOM 1299 C C . GLY A 1 172 ? 11.142 -8.376 -10.970 1.00 75.94 172 GLY A C 1
ATOM 1300 O O . GLY A 1 172 ? 11.860 -9.344 -11.204 1.00 75.94 172 GLY A O 1
ATOM 1301 N N . VAL A 1 173 ? 11.530 -7.119 -11.196 1.00 76.88 173 VAL A N 1
ATOM 1302 C CA . VAL A 1 173 ? 12.912 -6.740 -11.504 1.00 76.88 173 VAL A CA 1
ATOM 1303 C C . VAL A 1 173 ? 13.692 -6.665 -10.182 1.00 76.88 173 VAL A C 1
ATOM 1305 O O . VAL A 1 173 ? 13.237 -5.993 -9.250 1.00 76.88 173 VAL A O 1
ATOM 1308 N N . PRO A 1 174 ? 14.847 -7.346 -10.057 1.00 72.06 174 PRO A N 1
ATOM 1309 C CA . PRO A 1 174 ? 15.690 -7.240 -8.872 1.00 72.06 174 PRO A CA 1
ATOM 1310 C C . PRO A 1 174 ? 16.076 -5.781 -8.616 1.00 72.06 174 PRO A C 1
ATOM 1312 O O . PRO A 1 174 ? 16.637 -5.120 -9.485 1.00 72.06 174 PRO A O 1
ATOM 1315 N N . ALA A 1 175 ? 15.783 -5.284 -7.418 1.00 63.28 175 ALA A N 1
ATOM 1316 C CA . ALA A 1 175 ? 16.157 -3.944 -6.987 1.00 63.28 175 ALA A CA 1
ATOM 1317 C C . ALA A 1 175 ? 16.859 -4.027 -5.625 1.00 63.28 175 ALA A C 1
ATOM 1319 O O . ALA A 1 175 ? 16.449 -4.854 -4.797 1.00 63.28 175 ALA A O 1
ATOM 1320 N N . PRO A 1 176 ? 17.884 -3.193 -5.365 1.00 61.25 176 PRO A N 1
ATOM 1321 C CA . PRO A 1 176 ? 18.540 -3.149 -4.061 1.00 61.25 176 PRO A CA 1
ATOM 1322 C C . PRO A 1 176 ? 17.500 -2.905 -2.961 1.00 61.25 176 PRO A C 1
ATOM 1324 O O . PRO A 1 176 ? 16.532 -2.173 -3.178 1.00 61.25 176 PRO A O 1
ATOM 1327 N N . ARG A 1 177 ? 17.644 -3.575 -1.809 1.00 51.53 177 ARG A N 1
ATOM 1328 C CA . ARG A 1 177 ? 16.775 -3.390 -0.628 1.00 51.53 177 ARG A CA 1
ATOM 1329 C C . ARG A 1 177 ? 16.904 -1.930 -0.150 1.00 51.53 177 ARG A C 1
ATOM 1331 O O . ARG A 1 177 ? 18.000 -1.393 -0.291 1.00 51.53 177 ARG A O 1
ATOM 1338 N N . PRO A 1 178 ? 15.844 -1.271 0.368 1.00 53.50 178 PRO A N 1
ATOM 1339 C CA . PRO A 1 178 ? 16.036 0.037 0.982 1.00 53.50 178 PRO A CA 1
ATOM 1340 C C . PRO A 1 178 ? 16.967 -0.177 2.184 1.00 53.50 178 PRO A C 1
ATOM 1342 O O . PRO A 1 178 ? 16.848 -1.215 2.847 1.00 53.50 178 PRO A O 1
ATOM 1345 N N . ALA A 1 179 ? 17.929 0.726 2.371 1.00 42.41 179 ALA A N 1
ATOM 1346 C CA . ALA A 1 179 ? 18.794 0.722 3.548 1.00 42.41 179 ALA A CA 1
ATOM 1347 C C . ALA A 1 179 ? 17.968 0.949 4.819 1.00 42.41 179 ALA A C 1
ATOM 1349 O O . ALA A 1 179 ? 16.967 1.697 4.730 1.00 42.41 179 ALA A O 1
#

Mean predicted aligned error: 10.71 Å

pLDDT: mean 78.34, std 18.82, range [31.7, 95.94]